Protein AF-A0A7J2HTQ5-F1 (afdb_monomer)

Nearest PDB structures (foldseek):
  3hzl-assembly1_A  TM=6.999E-01  e=2.777E-12  Streptomyces tendae
  1zov-assembly2_B  TM=6.797E-01  e=1.253E-12  Bacillus sp. NS-129
  2olo-assembly1_A  TM=6.763E-01  e=4.263E-12  Streptomyces tendae
  3if9-assembly2_C-3  TM=7.109E-01  e=3.721E-10  Bacillus subtilis
  3if9-assembly1_B-2  TM=6.735E-01  e=1.785E-10  Bacillus subtilis

Radius of gyration: 21.92 Å; Cα contacts (8 Å, |Δi|>4): 498; chains: 1; bounding box: 63×35×67 Å

Foldseek 3Di:
DDPDDPDAPPFEWAEEEEALAPVRLLVLLVCLVVVTRYEYEHQAQASADPDDDPQWDAPVVCVVSVHDDDPQFFLAWAWEWEAEPVRDIDTHPGITGRGRRGVVSVRSNVSSVVSPYHYHHNKHWDAWDDDPQWIWTQIPVGIYIYNYYHQPHDDVTPHCVNVVNDDDDFDWDKDKDKDFQDQDPDQHYKYWYDDCVVANVWIWIWHHSDRGIIMTMYTHGPDPHDPDPPDPDDDPPDDDPPDD

Sequence (244 aa):
MSLGDLRMPSNRYDVIVVGGGPAGVSAAKSSALTGAKTLLIERNQLIAALKPCGQAISKKTLETAGVKPVQGLVINEVSARVYAPNGRSVKIGETGYMINKTILLQEIAAQAAEHGAEIHVGEAFIDLKRRNGEVLVKTSRGEYSASIVIGADGYNSRVARSLGVQEKSEPIPTLQYLIAGCRPETVDEIRIYLGNGLAPKGYAWMFPVSERIVEVGIGVRGAPRLSIIWPSSPPPNFRMNLSM

Solvent-accessible surface area (backbone atoms only — not comparable to full-atom values): 13743 Å² total; per-residue (Å²): 134,83,88,72,88,77,75,72,62,92,53,67,35,45,33,38,26,36,20,51,44,71,67,14,25,47,50,35,23,59,41,6,71,74,67,42,48,23,37,35,32,15,56,47,81,59,63,50,63,81,65,91,73,88,44,68,43,52,55,64,54,36,60,75,68,72,49,77,88,50,93,68,25,60,66,33,65,23,30,39,33,43,31,44,75,85,70,51,70,49,77,46,87,65,63,22,30,31,41,34,55,32,52,50,41,39,53,40,37,49,57,7,39,77,44,60,25,45,77,40,55,57,29,35,82,72,49,58,48,81,54,95,83,31,34,39,39,37,40,74,84,49,65,34,37,19,66,39,75,46,75,32,56,56,95,79,30,60,59,42,52,59,69,66,56,83,77,95,74,84,79,62,48,69,52,74,46,81,43,74,83,42,74,61,97,54,54,48,47,32,40,36,41,40,34,62,92,81,16,40,81,41,30,31,38,42,36,43,70,41,77,35,30,32,37,37,35,41,28,27,49,84,54,76,79,82,81,75,74,77,63,100,58,82,67,98,78,81,76,84,85,75,85,127

Structure (mmCIF, N/CA/C/O backbone):
data_AF-A0A7J2HTQ5-F1
#
_entry.id   AF-A0A7J2HTQ5-F1
#
loop_
_atom_site.group_PDB
_atom_site.id
_atom_site.type_symbol
_atom_site.label_atom_id
_atom_site.label_alt_id
_atom_site.label_comp_id
_atom_site.label_asym_id
_atom_site.label_entity_id
_atom_site.label_seq_id
_atom_site.pdbx_PDB_ins_code
_atom_site.Cartn_x
_atom_site.Cartn_y
_atom_site.Cartn_z
_atom_site.occupancy
_atom_site.B_iso_or_equiv
_atom_site.auth_seq_id
_atom_site.auth_comp_id
_atom_site.auth_asym_id
_atom_site.auth_atom_id
_atom_site.pdbx_PDB_model_num
ATOM 1 N N . MET A 1 1 ? -41.521 11.273 31.946 1.00 35.72 1 MET A N 1
ATOM 2 C CA . MET A 1 1 ? -40.974 10.101 31.227 1.00 35.72 1 MET A CA 1
ATOM 3 C C . MET A 1 1 ? -39.510 10.385 30.949 1.00 35.72 1 MET A C 1
ATOM 5 O O . MET A 1 1 ? -39.222 11.356 30.264 1.00 35.72 1 MET A O 1
ATOM 9 N N . SER A 1 2 ? -38.612 9.637 31.589 1.00 37.88 2 SER A N 1
ATOM 10 C CA . SER A 1 2 ? -37.161 9.801 31.447 1.00 37.88 2 SER A CA 1
ATOM 11 C C . SER A 1 2 ? -36.726 9.368 30.044 1.00 37.88 2 SER A C 1
ATOM 13 O O . SER A 1 2 ? -37.153 8.312 29.576 1.00 37.88 2 SER A O 1
ATOM 15 N N . LEU A 1 3 ? -35.922 10.196 29.373 1.00 39.00 3 LEU A N 1
ATOM 16 C CA . LEU A 1 3 ? -35.271 9.864 28.107 1.00 39.00 3 LEU A CA 1
ATOM 17 C C . LEU A 1 3 ? -34.307 8.702 28.354 1.00 39.00 3 LEU A C 1
ATOM 19 O O . LEU A 1 3 ? -33.270 8.872 28.988 1.00 39.00 3 LEU A O 1
ATOM 23 N N . GLY A 1 4 ? -34.714 7.522 27.892 1.00 39.97 4 GLY A N 1
ATOM 24 C CA . GLY A 1 4 ? -34.040 6.260 28.143 1.00 39.97 4 GLY A CA 1
ATOM 25 C C . GLY A 1 4 ? -32.591 6.226 27.669 1.00 39.97 4 GLY A C 1
ATOM 26 O O . GLY A 1 4 ? -32.254 6.683 26.573 1.00 39.97 4 GLY A O 1
ATOM 27 N N . ASP A 1 5 ? -31.773 5.605 28.514 1.00 48.38 5 ASP A N 1
ATOM 28 C CA . ASP A 1 5 ? -30.452 5.069 28.226 1.00 48.38 5 ASP A CA 1
ATOM 29 C C . ASP A 1 5 ? -30.460 4.243 26.932 1.00 48.38 5 ASP A C 1
ATOM 31 O O . ASP A 1 5 ? -30.791 3.054 26.907 1.00 48.38 5 ASP A O 1
ATOM 35 N N . LEU A 1 6 ? -30.066 4.868 25.827 1.00 48.56 6 LEU A N 1
ATOM 36 C CA . LEU A 1 6 ? -29.671 4.148 24.624 1.00 48.56 6 LEU A CA 1
ATOM 37 C C . LEU A 1 6 ? -28.290 3.545 24.886 1.00 48.56 6 LEU A C 1
ATOM 39 O O . LEU A 1 6 ? -27.275 4.237 24.798 1.00 48.56 6 LEU A O 1
ATOM 43 N N . ARG A 1 7 ? -28.276 2.254 25.242 1.00 51.03 7 ARG A N 1
ATOM 44 C CA . ARG A 1 7 ? -27.065 1.435 25.379 1.00 51.03 7 ARG A CA 1
ATOM 45 C C . ARG A 1 7 ? -26.150 1.647 24.175 1.00 51.03 7 ARG A C 1
ATOM 47 O O . ARG A 1 7 ? -26.555 1.431 23.034 1.00 51.03 7 ARG A O 1
ATOM 54 N N . MET A 1 8 ? -24.909 2.033 24.454 1.00 52.47 8 MET A N 1
ATOM 55 C CA . MET A 1 8 ? -23.829 2.000 23.473 1.00 52.47 8 MET A CA 1
ATOM 56 C C . MET A 1 8 ? -23.688 0.568 22.930 1.00 52.47 8 MET A C 1
ATOM 58 O O . MET A 1 8 ? -23.851 -0.381 23.708 1.00 52.47 8 MET A O 1
ATOM 62 N N . PRO A 1 9 ? -23.416 0.380 21.626 1.00 55.03 9 PRO A N 1
ATOM 63 C CA . PRO A 1 9 ? -23.197 -0.952 21.077 1.00 55.03 9 PRO A CA 1
ATOM 64 C C . PRO A 1 9 ? -22.078 -1.657 21.856 1.00 55.03 9 PRO A C 1
ATOM 66 O O . PRO A 1 9 ? -21.055 -1.054 22.170 1.00 55.03 9 PRO A O 1
ATOM 69 N N . SER A 1 10 ? -22.260 -2.943 22.170 1.00 60.88 10 SER A N 1
ATOM 70 C CA . SER A 1 10 ? -21.298 -3.747 22.946 1.00 60.88 10 SER A CA 1
ATOM 71 C C . SER A 1 10 ? -19.927 -3.899 22.269 1.00 60.88 10 SER A C 1
ATOM 73 O O . SER A 1 10 ? -18.969 -4.328 22.909 1.00 60.88 10 SER A O 1
ATOM 75 N N . ASN A 1 11 ? -19.813 -3.520 20.992 1.00 83.00 11 ASN A N 1
ATOM 76 C CA . ASN A 1 11 ? -18.604 -3.634 20.180 1.00 83.00 11 ASN A CA 1
ATOM 77 C C . ASN A 1 11 ? -17.877 -2.284 20.061 1.00 83.00 11 ASN A C 1
ATOM 79 O O . ASN A 1 11 ? -17.855 -1.653 19.001 1.00 83.00 11 ASN A O 1
ATOM 83 N N . ARG A 1 12 ? -17.289 -1.845 21.178 1.00 93.94 12 ARG A N 1
ATOM 84 C CA . ARG A 1 12 ? -16.431 -0.654 21.265 1.00 93.94 12 ARG A CA 1
ATOM 85 C C . ARG A 1 12 ? -14.970 -0.999 20.961 1.00 93.94 12 ARG A C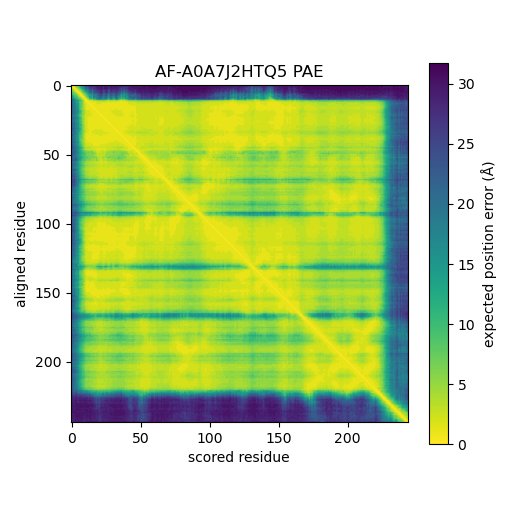 1
ATOM 87 O O . ARG A 1 12 ? -14.469 -2.008 21.469 1.00 93.94 12 ARG A O 1
ATOM 94 N N . TYR A 1 13 ? -14.302 -0.138 20.197 1.00 97.56 13 TYR A N 1
ATOM 95 C CA . TYR A 1 13 ? -12.869 -0.177 19.880 1.00 97.56 13 TYR A CA 1
ATOM 96 C C . TYR A 1 13 ? -12.204 1.152 20.255 1.00 97.56 13 TYR A C 1
ATOM 98 O O . TYR A 1 13 ? -12.870 2.173 20.401 1.00 97.56 13 TYR A O 1
ATOM 106 N N . ASP A 1 14 ? -10.885 1.168 20.398 1.00 97.81 14 ASP A N 1
ATOM 107 C CA . ASP A 1 14 ? -10.144 2.424 20.534 1.00 97.81 14 ASP A CA 1
ATOM 108 C C . ASP A 1 14 ? -9.929 3.053 19.156 1.00 97.81 14 ASP A C 1
ATOM 110 O O . ASP A 1 14 ? -10.147 4.254 18.967 1.00 97.8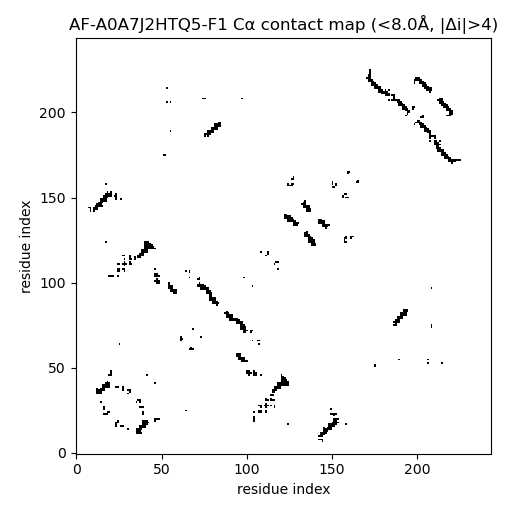1 14 ASP A O 1
ATOM 114 N N . VAL A 1 15 ? -9.575 2.216 18.174 1.00 98.62 15 VAL A N 1
ATOM 115 C CA . VAL A 1 15 ? -9.287 2.624 16.798 1.00 98.62 15 VAL A CA 1
ATOM 116 C C . VAL A 1 15 ? -10.017 1.718 15.814 1.00 98.62 15 VAL A C 1
ATOM 118 O O . VAL A 1 15 ? -9.865 0.498 15.846 1.00 98.62 15 VAL A O 1
ATOM 121 N N . ILE A 1 16 ? -10.769 2.322 14.892 1.00 98.75 16 ILE A N 1
ATOM 122 C CA . ILE A 1 16 ? -11.278 1.635 13.699 1.00 98.75 16 ILE A CA 1
ATOM 123 C C . ILE A 1 16 ? -10.523 2.140 12.471 1.00 98.75 16 ILE A C 1
ATOM 125 O O . ILE A 1 16 ? -10.525 3.332 12.164 1.00 98.75 16 ILE A O 1
ATOM 129 N N . VAL A 1 17 ? -9.903 1.225 11.736 1.00 98.88 17 VAL A N 1
ATOM 130 C CA . VAL A 1 17 ? -9.228 1.485 10.465 1.00 98.88 17 VAL A CA 1
ATOM 131 C C . VAL A 1 17 ? -10.124 1.023 9.323 1.00 98.88 17 VAL A C 1
ATOM 133 O O . VAL A 1 17 ? -10.530 -0.136 9.262 1.00 98.88 17 VAL A O 1
ATOM 136 N N . VAL A 1 18 ? -10.432 1.924 8.394 1.00 98.69 18 VAL A N 1
ATOM 137 C CA . VAL A 1 18 ? -11.298 1.631 7.248 1.00 98.69 18 VAL A CA 1
ATOM 138 C C . VAL A 1 18 ? -10.455 1.460 5.990 1.00 98.69 18 VAL A C 1
ATOM 140 O O . VAL A 1 18 ? -9.927 2.438 5.468 1.00 98.69 18 VAL A O 1
ATOM 143 N N . GLY A 1 19 ? -10.378 0.234 5.477 1.00 98.50 19 GLY A N 1
ATOM 144 C CA . GLY A 1 19 ? -9.616 -0.158 4.290 1.00 98.50 19 GLY A CA 1
ATOM 145 C C . GLY A 1 19 ? -8.406 -1.032 4.630 1.00 98.50 19 GLY A C 1
ATOM 146 O O . GLY A 1 19 ? -7.615 -0.702 5.501 1.00 98.50 19 GLY A O 1
ATOM 147 N N . GLY A 1 20 ? -8.232 -2.128 3.896 1.00 98.00 20 GLY A N 1
ATOM 148 C CA . GLY A 1 20 ? -7.156 -3.121 4.004 1.00 98.00 20 GLY A CA 1
ATOM 149 C C . GLY A 1 20 ? -6.069 -2.978 2.933 1.00 98.00 20 GLY A C 1
ATOM 150 O O . GLY A 1 20 ? -5.400 -3.945 2.575 1.00 98.00 20 GLY A O 1
ATOM 151 N N . GLY A 1 21 ? -5.902 -1.773 2.378 1.00 97.75 21 GLY A N 1
ATOM 152 C CA . GLY A 1 21 ? -4.752 -1.429 1.536 1.00 97.75 21 GLY A CA 1
ATOM 153 C C . GLY A 1 21 ? -3.471 -1.205 2.359 1.00 97.75 21 GLY A C 1
ATOM 154 O O . GLY A 1 21 ? -3.519 -1.274 3.584 1.00 97.75 21 GLY A O 1
ATOM 155 N N . PRO A 1 22 ? -2.331 -0.857 1.726 1.00 97.06 22 PRO A N 1
ATOM 156 C CA . PRO A 1 22 ? -1.037 -0.731 2.415 1.00 97.06 22 PRO A CA 1
ATOM 157 C C . PRO A 1 22 ? -1.060 0.275 3.569 1.00 97.06 22 PRO A C 1
ATOM 159 O O . PRO A 1 22 ? -0.522 -0.006 4.635 1.00 97.06 22 PRO A O 1
ATOM 162 N N . ALA A 1 23 ? -1.731 1.416 3.383 1.00 97.56 23 ALA A N 1
ATOM 163 C CA . ALA A 1 23 ? -1.917 2.404 4.442 1.00 97.56 23 ALA A CA 1
ATOM 164 C C . ALA A 1 23 ? -2.743 1.851 5.615 1.00 97.56 23 ALA A C 1
ATOM 166 O O . ALA A 1 23 ? -2.400 2.084 6.767 1.00 97.56 23 ALA A O 1
ATOM 167 N N . GLY A 1 24 ? -3.802 1.094 5.324 1.00 98.50 24 GLY A N 1
ATOM 168 C CA . GLY A 1 24 ? -4.711 0.577 6.337 1.00 98.50 24 GLY A CA 1
ATOM 169 C C . GLY A 1 24 ? -4.108 -0.544 7.171 1.00 98.50 24 GLY A C 1
ATOM 170 O O . GLY A 1 24 ? -4.111 -0.452 8.394 1.00 98.50 24 GLY A O 1
ATOM 171 N N . VAL A 1 25 ? -3.498 -1.554 6.539 1.00 98.56 25 VAL A N 1
ATOM 172 C CA . VAL A 1 25 ? -2.812 -2.624 7.290 1.00 98.56 25 VAL A CA 1
ATOM 173 C C . VAL A 1 25 ? -1.652 -2.068 8.119 1.00 98.56 25 VAL A C 1
ATOM 175 O O . VAL A 1 25 ? -1.465 -2.483 9.258 1.00 98.56 25 VAL A O 1
ATOM 178 N N . SER A 1 26 ? -0.936 -1.057 7.608 1.00 98.44 26 SER A N 1
ATOM 179 C CA . SER A 1 26 ? 0.122 -0.382 8.371 1.00 98.44 26 SER A CA 1
ATOM 180 C C . SER A 1 26 ? -0.442 0.402 9.556 1.00 98.44 26 SER A C 1
ATOM 182 O O . SER A 1 26 ? 0.087 0.296 10.656 1.00 98.44 26 SER A O 1
ATOM 184 N N . ALA A 1 27 ? -1.538 1.146 9.368 1.00 98.62 27 ALA A N 1
ATOM 185 C CA . ALA A 1 27 ? -2.194 1.878 10.450 1.00 98.62 27 ALA A CA 1
ATOM 186 C C . ALA A 1 27 ? -2.739 0.937 11.534 1.00 98.62 27 ALA A C 1
ATOM 188 O O . ALA A 1 27 ? -2.581 1.220 12.720 1.00 98.62 27 ALA A O 1
ATOM 189 N N . ALA A 1 28 ? -3.328 -0.196 11.144 1.00 98.81 28 ALA A N 1
ATOM 190 C CA . ALA A 1 28 ? -3.797 -1.207 12.085 1.00 98.81 28 ALA A CA 1
ATOM 191 C C . ALA A 1 28 ? -2.639 -1.831 12.869 1.00 98.81 28 ALA A C 1
ATOM 193 O O . ALA A 1 28 ? -2.723 -1.906 14.091 1.00 98.81 28 ALA A O 1
ATOM 194 N N . LYS A 1 29 ? -1.533 -2.186 12.198 1.00 98.62 29 LYS A N 1
ATOM 195 C CA . LYS A 1 29 ? -0.306 -2.661 12.856 1.00 98.62 29 LYS A CA 1
ATOM 196 C C . LYS A 1 29 ? 0.215 -1.637 13.862 1.00 98.62 29 LYS A C 1
ATOM 198 O O . LYS A 1 29 ? 0.435 -1.974 15.020 1.00 98.62 29 LYS A O 1
ATOM 203 N N . SER A 1 30 ? 0.399 -0.386 13.440 1.00 98.25 30 SER A N 1
ATOM 204 C CA . SER A 1 30 ? 0.906 0.679 14.311 1.00 98.25 30 SER A CA 1
ATOM 205 C C . SER A 1 30 ? -0.014 0.955 15.497 1.00 98.25 30 SER A C 1
ATOM 207 O O . SER A 1 30 ? 0.484 1.192 16.589 1.00 98.25 30 SER A O 1
ATOM 209 N N . SER A 1 31 ? -1.333 0.905 15.302 1.00 98.50 31 SER A N 1
ATOM 210 C CA . SER A 1 31 ? -2.318 1.068 16.375 1.00 98.50 31 SER A CA 1
ATOM 211 C C . SER A 1 31 ? -2.275 -0.098 17.364 1.00 98.50 31 SER A C 1
ATOM 213 O O . SER A 1 31 ? -2.187 0.118 18.566 1.00 98.50 31 SER A O 1
ATOM 215 N N . ALA A 1 32 ? -2.259 -1.336 16.875 1.00 98.31 32 ALA A N 1
ATOM 216 C CA . ALA A 1 32 ? -2.204 -2.524 17.723 1.00 98.31 32 ALA A CA 1
ATOM 217 C C . ALA A 1 32 ? -0.908 -2.597 18.548 1.00 98.31 32 ALA A C 1
ATOM 219 O O . ALA A 1 32 ? -0.941 -2.955 19.722 1.00 98.31 32 ALA A O 1
ATOM 220 N N . LEU A 1 33 ? 0.223 -2.159 17.983 1.00 97.81 33 LEU A N 1
ATOM 221 C CA . LEU A 1 33 ? 1.510 -2.078 18.687 1.00 97.81 33 LEU A CA 1
ATOM 222 C C . LEU A 1 33 ? 1.490 -1.169 19.927 1.00 97.81 33 LEU A C 1
ATOM 224 O O . LEU A 1 33 ? 2.333 -1.337 20.805 1.00 97.81 33 LEU A O 1
ATOM 228 N N . THR A 1 34 ? 0.557 -0.217 20.027 1.00 98.00 34 THR A N 1
ATOM 229 C CA . THR A 1 34 ? 0.404 0.617 21.234 1.00 98.00 34 THR A CA 1
ATOM 230 C C . THR A 1 34 ? -0.459 -0.040 22.313 1.00 98.00 34 THR A C 1
ATOM 232 O O . THR A 1 34 ? -0.595 0.515 23.401 1.00 98.00 34 THR A O 1
ATOM 235 N N . GLY A 1 35 ? -1.044 -1.209 22.027 1.00 97.56 35 GLY A N 1
ATOM 236 C CA . GLY A 1 35 ? -2.020 -1.888 22.880 1.00 97.56 35 GLY A CA 1
ATOM 237 C C . GLY A 1 35 ? -3.463 -1.413 22.684 1.00 97.56 35 GLY A C 1
ATOM 238 O O . GLY A 1 35 ? -4.341 -1.831 23.436 1.00 97.56 35 GLY A O 1
ATOM 239 N N . ALA A 1 36 ? -3.733 -0.550 21.697 1.00 98.19 36 ALA A N 1
ATOM 240 C CA . ALA A 1 36 ? -5.086 -0.086 21.404 1.00 98.19 36 ALA A CA 1
ATOM 241 C C . ALA A 1 36 ? -5.962 -1.224 20.861 1.00 98.19 36 ALA A C 1
ATOM 243 O O . ALA A 1 36 ? -5.565 -1.937 19.930 1.00 98.19 36 ALA A O 1
ATOM 244 N N . LYS A 1 37 ? -7.200 -1.343 21.360 1.00 98.25 37 LYS A N 1
ATOM 245 C CA . LYS A 1 37 ? -8.188 -2.283 20.820 1.00 98.25 37 LYS A CA 1
ATOM 246 C C . LYS A 1 37 ? -8.564 -1.844 19.406 1.00 98.25 37 LYS A C 1
ATOM 248 O O . LYS A 1 37 ? -9.337 -0.902 19.219 1.00 98.25 37 LYS A O 1
ATOM 253 N N . THR A 1 38 ? -7.986 -2.511 18.414 1.00 98.81 38 THR A N 1
ATOM 254 C CA . THR A 1 38 ? -7.983 -2.064 17.018 1.00 98.81 38 THR A CA 1
ATOM 255 C C . THR A 1 38 ? -8.834 -2.984 16.152 1.00 98.81 38 THR A C 1
ATOM 257 O O . THR A 1 38 ? -8.655 -4.198 16.188 1.00 98.81 38 THR A O 1
ATOM 260 N N . LEU A 1 39 ? -9.714 -2.405 15.335 1.00 98.69 39 LEU A N 1
ATOM 261 C CA . LEU A 1 39 ? -10.460 -3.115 14.293 1.00 98.69 39 LEU A CA 1
ATOM 262 C C . LEU A 1 39 ? -10.091 -2.557 12.920 1.00 98.69 39 LEU A C 1
ATOM 264 O O . LEU A 1 39 ? -10.248 -1.363 12.675 1.00 98.69 39 LEU A O 1
ATOM 268 N N . LEU A 1 40 ? -9.662 -3.416 12.000 1.00 98.88 40 LEU A N 1
ATOM 269 C CA . LEU A 1 40 ? -9.557 -3.103 10.578 1.00 98.88 40 LEU A CA 1
ATOM 270 C C . LEU A 1 40 ? -10.751 -3.702 9.834 1.00 98.88 40 LEU A C 1
ATOM 272 O O . LEU A 1 40 ? -10.983 -4.907 9.904 1.00 98.88 40 LEU A O 1
ATOM 276 N N . ILE A 1 41 ? -11.466 -2.880 9.063 1.00 98.6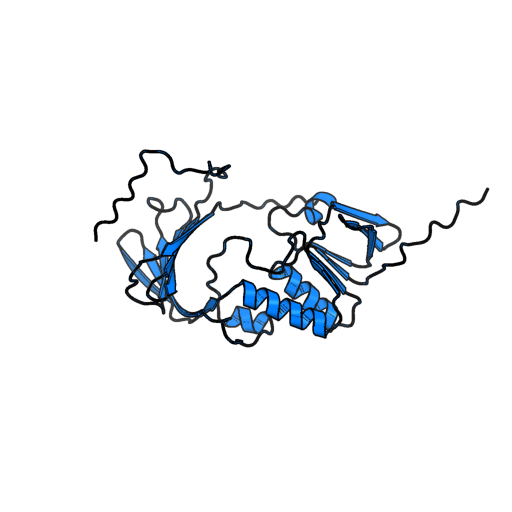9 41 ILE A N 1
ATOM 277 C CA . ILE A 1 41 ? -12.533 -3.338 8.163 1.00 98.69 41 ILE A CA 1
ATOM 278 C C . ILE A 1 41 ? -12.114 -3.179 6.698 1.00 98.69 41 ILE A C 1
ATOM 280 O O . ILE A 1 41 ? -11.652 -2.119 6.274 1.00 98.69 41 ILE A O 1
ATOM 284 N N . GLU A 1 42 ? -12.291 -4.225 5.898 1.00 98.44 42 GLU A N 1
ATOM 285 C CA . GLU A 1 42 ? -12.019 -4.248 4.460 1.00 98.44 42 GLU A CA 1
ATOM 286 C C . GLU A 1 42 ? -13.241 -4.773 3.703 1.00 98.44 42 GLU A C 1
ATOM 288 O O . GLU A 1 42 ? -13.779 -5.841 3.992 1.00 98.44 42 GLU A O 1
ATOM 293 N N . ARG A 1 43 ? -13.662 -4.029 2.676 1.00 97.81 43 ARG A N 1
ATOM 294 C CA . ARG A 1 43 ? -14.848 -4.357 1.871 1.00 97.81 43 ARG A CA 1
ATOM 295 C C . ARG A 1 43 ? -14.677 -5.619 1.023 1.00 97.81 43 ARG A C 1
ATOM 297 O O . ARG A 1 43 ? -15.662 -6.283 0.714 1.00 97.81 43 ARG A O 1
ATOM 304 N N . ASN A 1 44 ? -13.458 -5.917 0.588 1.00 97.56 44 ASN A N 1
ATOM 305 C CA . ASN A 1 44 ? -13.141 -7.092 -0.209 1.00 97.56 44 ASN A CA 1
ATOM 306 C C . ASN A 1 44 ? -13.022 -8.329 0.681 1.00 97.56 44 ASN A C 1
ATOM 308 O O . ASN A 1 44 ? -12.703 -8.227 1.858 1.00 97.56 44 ASN A O 1
ATOM 312 N N . GLN A 1 45 ? -13.219 -9.510 0.097 1.00 96.94 45 GLN A N 1
ATOM 313 C CA . GLN A 1 45 ? -13.171 -10.785 0.824 1.00 96.94 45 GLN A CA 1
ATOM 314 C C . GLN A 1 45 ? -11.766 -11.174 1.309 1.00 96.94 45 GLN A C 1
ATOM 316 O O . GLN A 1 45 ? -11.631 -12.108 2.089 1.00 96.94 45 GLN A O 1
ATOM 321 N N . LEU A 1 46 ? -10.719 -10.489 0.839 1.00 96.25 46 LEU A N 1
ATOM 322 C CA . LEU A 1 46 ? -9.324 -10.810 1.125 1.00 96.25 46 LEU A CA 1
ATOM 323 C C . LEU A 1 46 ? -8.503 -9.528 1.285 1.00 96.25 46 LEU A C 1
ATOM 325 O O . LEU A 1 46 ? -8.719 -8.551 0.562 1.00 96.25 46 LEU A O 1
ATOM 329 N N . ILE A 1 47 ? -7.490 -9.583 2.152 1.00 97.50 47 ILE A N 1
ATOM 330 C CA . ILE A 1 47 ? -6.369 -8.639 2.133 1.00 97.50 47 ILE A CA 1
ATOM 331 C C . ILE A 1 47 ? -5.451 -9.045 0.976 1.00 97.50 47 ILE A C 1
ATOM 333 O O . ILE A 1 47 ? -4.704 -10.020 1.069 1.00 97.50 47 ILE A O 1
ATOM 337 N N . ALA A 1 48 ? -5.571 -8.347 -0.155 1.00 94.88 48 ALA A N 1
ATOM 338 C CA . ALA A 1 48 ? -4.849 -8.679 -1.379 1.00 94.88 48 ALA A CA 1
ATOM 339 C C . ALA A 1 48 ? -4.650 -7.467 -2.298 1.00 94.88 48 ALA A C 1
ATOM 341 O O . ALA A 1 48 ? -5.319 -6.434 -2.187 1.00 94.88 48 ALA A O 1
ATOM 342 N N . ALA A 1 49 ? -3.741 -7.607 -3.262 1.00 90.38 49 ALA A N 1
ATOM 343 C CA . ALA A 1 49 ? -3.431 -6.599 -4.269 1.00 90.38 49 ALA A CA 1
ATOM 344 C C . ALA A 1 49 ? -4.507 -6.490 -5.372 1.00 90.38 49 ALA A C 1
ATOM 346 O O . ALA A 1 49 ? -4.216 -6.626 -6.554 1.00 90.38 49 ALA A O 1
ATOM 347 N N . LEU A 1 50 ? -5.757 -6.201 -5.003 1.00 86.69 50 LEU A N 1
ATOM 348 C CA . LEU A 1 50 ? -6.877 -6.101 -5.955 1.00 86.69 50 LEU A CA 1
ATOM 349 C C . LEU A 1 50 ? -6.849 -4.817 -6.799 1.00 86.69 50 LEU A C 1
ATOM 351 O O . LEU A 1 50 ? -7.447 -4.750 -7.869 1.00 86.69 50 LEU A O 1
ATOM 355 N N . LYS A 1 51 ? -6.164 -3.773 -6.314 1.00 87.38 51 LYS A N 1
ATOM 356 C CA . LYS A 1 51 ? -5.958 -2.528 -7.062 1.00 87.38 51 LYS A CA 1
ATOM 357 C C . LYS A 1 51 ? -4.681 -2.633 -7.916 1.00 87.38 51 LYS A C 1
ATOM 359 O O . LYS A 1 51 ? -3.621 -2.840 -7.308 1.00 87.38 51 LYS A O 1
ATOM 364 N N . PRO A 1 52 ? -4.758 -2.355 -9.240 1.00 87.69 52 PRO A N 1
ATOM 365 C CA . PRO A 1 52 ? -3.596 -2.278 -10.125 1.00 87.69 52 PRO A CA 1
ATOM 366 C C . PRO A 1 52 ? -2.477 -1.403 -9.554 1.00 87.69 52 PRO A C 1
ATOM 368 O O . PRO A 1 52 ? -2.728 -0.351 -8.952 1.00 87.69 52 PRO A O 1
ATOM 371 N N . CYS A 1 53 ? -1.247 -1.879 -9.682 1.00 91.25 53 CYS A N 1
ATOM 372 C CA . CYS A 1 53 ? -0.057 -1.271 -9.111 1.00 91.25 53 CYS A CA 1
ATOM 373 C C . CYS A 1 53 ? 1.183 -1.762 -9.856 1.00 91.25 53 CYS A C 1
ATOM 375 O O . CYS A 1 53 ? 1.253 -2.949 -10.141 1.00 91.25 53 CYS A O 1
ATOM 377 N N . GLY A 1 54 ? 2.158 -0.867 -10.039 1.00 89.44 54 GLY A N 1
ATOM 378 C CA . GLY A 1 54 ? 3.483 -1.167 -10.588 1.00 89.44 54 GLY A CA 1
ATOM 379 C C . GLY A 1 54 ? 4.317 -2.164 -9.783 1.00 89.44 54 GLY A C 1
ATOM 380 O O . GLY A 1 54 ? 5.262 -2.742 -10.294 1.00 89.44 54 GLY A O 1
ATOM 381 N N . GLN A 1 55 ? 4.020 -2.325 -8.491 1.00 93.06 55 GLN A N 1
ATOM 382 C CA . GLN A 1 55 ? 4.736 -3.214 -7.562 1.00 93.06 55 GLN A CA 1
ATOM 383 C C . GLN A 1 55 ? 6.256 -2.981 -7.420 1.00 93.06 55 GLN A C 1
ATOM 385 O O . GLN A 1 55 ? 6.904 -3.710 -6.674 1.00 93.06 55 GLN A O 1
ATOM 390 N N . ALA A 1 56 ? 6.815 -1.947 -8.047 1.00 95.19 56 ALA A N 1
ATOM 391 C CA . ALA A 1 56 ? 8.162 -1.464 -7.784 1.00 95.19 56 ALA A CA 1
ATOM 392 C C . ALA A 1 56 ? 8.166 -0.554 -6.545 1.00 95.19 56 ALA A C 1
ATOM 394 O O . ALA A 1 56 ? 7.432 0.438 -6.492 1.00 95.19 56 ALA A O 1
ATOM 395 N N . ILE A 1 57 ? 8.994 -0.880 -5.555 1.00 95.50 57 ILE A N 1
ATOM 396 C CA . ILE A 1 57 ? 9.184 -0.101 -4.324 1.00 95.50 57 ILE A CA 1
ATOM 397 C C . ILE A 1 57 ? 10.674 0.094 -4.031 1.00 95.50 57 ILE A C 1
ATOM 399 O O . ILE A 1 57 ? 11.514 -0.676 -4.493 1.00 95.50 57 ILE A O 1
ATOM 403 N N . SER A 1 58 ? 11.025 1.099 -3.229 1.00 94.50 58 SER A N 1
ATOM 404 C CA . SER A 1 58 ? 12.394 1.220 -2.715 1.00 94.50 58 SER A CA 1
ATOM 405 C C . SER A 1 58 ? 12.636 0.222 -1.578 1.00 94.50 58 SER A C 1
ATOM 407 O O . SER A 1 58 ? 11.694 -0.199 -0.900 1.00 94.50 58 SER A O 1
ATOM 409 N N . LYS A 1 59 ? 13.903 -0.125 -1.305 1.00 92.00 59 LYS A N 1
ATOM 410 C CA . LYS A 1 59 ? 14.262 -0.967 -0.143 1.00 92.00 59 LYS A CA 1
ATOM 411 C C . LYS A 1 59 ? 1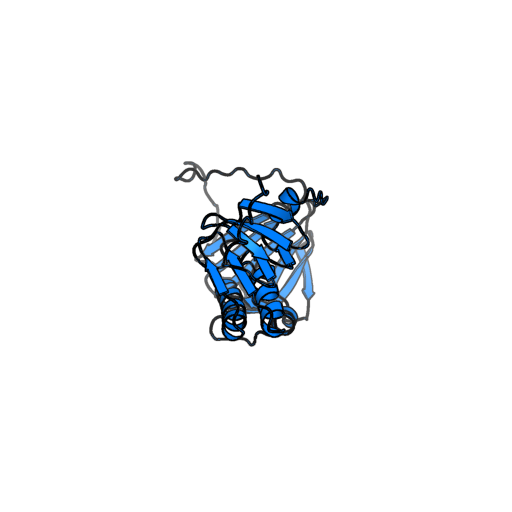3.733 -0.375 1.171 1.00 92.00 59 LYS A C 1
ATOM 413 O O . LYS A 1 59 ? 13.132 -1.084 1.979 1.00 92.00 59 LYS A O 1
ATOM 418 N N . LYS A 1 60 ? 13.820 0.953 1.299 1.00 93.19 60 LYS A N 1
ATOM 419 C CA . LYS A 1 60 ? 13.326 1.730 2.444 1.00 93.19 60 LYS A CA 1
ATOM 420 C C . LYS A 1 60 ? 11.830 1.555 2.718 1.00 93.19 60 LYS A C 1
ATOM 422 O O . LYS A 1 60 ? 11.389 1.741 3.851 1.00 93.19 60 LYS A O 1
ATOM 427 N N . THR A 1 61 ? 11.025 1.192 1.717 1.00 94.62 61 THR A N 1
ATOM 428 C CA . THR A 1 61 ? 9.597 0.917 1.922 1.00 94.62 61 THR A CA 1
ATOM 429 C C . THR A 1 61 ? 9.378 -0.284 2.845 1.00 94.62 61 THR A C 1
ATOM 431 O O . THR A 1 61 ? 8.532 -0.195 3.731 1.00 94.62 61 THR A O 1
ATOM 434 N N . LEU A 1 62 ? 10.148 -1.371 2.701 1.00 94.94 62 LEU A N 1
ATOM 435 C CA . LEU A 1 62 ? 10.033 -2.533 3.595 1.00 94.94 62 LEU A CA 1
ATOM 436 C C . LEU A 1 62 ? 10.552 -2.221 5.001 1.00 94.94 62 LEU A C 1
ATOM 438 O O . LEU A 1 62 ? 9.913 -2.591 5.985 1.00 94.94 62 LEU A O 1
ATOM 442 N N . GLU A 1 63 ? 11.649 -1.466 5.093 1.00 93.69 63 GLU A N 1
ATOM 443 C CA . GLU A 1 63 ? 12.198 -0.985 6.368 1.00 93.69 63 GLU A CA 1
ATOM 444 C C . GLU A 1 63 ? 11.169 -0.143 7.130 1.00 93.69 63 GLU A C 1
ATOM 446 O O . GLU A 1 63 ? 10.892 -0.401 8.298 1.00 93.69 63 GLU A O 1
ATOM 451 N N . THR A 1 64 ? 10.540 0.818 6.445 1.00 93.38 64 THR A N 1
ATOM 452 C CA . THR A 1 64 ? 9.522 1.704 7.033 1.00 93.38 64 THR A CA 1
ATOM 453 C C . THR A 1 64 ? 8.265 0.931 7.427 1.00 93.38 64 THR A C 1
ATOM 455 O O . THR A 1 64 ? 7.660 1.219 8.456 1.00 93.38 64 THR A O 1
ATOM 458 N N . ALA A 1 65 ? 7.876 -0.078 6.643 1.00 94.31 65 ALA A N 1
ATOM 459 C CA . ALA A 1 65 ? 6.771 -0.967 6.992 1.00 94.31 65 ALA A CA 1
ATOM 460 C C . ALA A 1 65 ? 7.112 -1.908 8.164 1.00 94.31 65 ALA A C 1
ATOM 462 O O . ALA A 1 65 ? 6.216 -2.542 8.726 1.00 94.31 65 ALA A O 1
ATOM 463 N N . GLY A 1 66 ? 8.389 -2.016 8.548 1.00 95.00 66 GLY A N 1
ATOM 464 C CA . GLY A 1 66 ? 8.871 -2.971 9.541 1.00 95.00 66 GLY A CA 1
ATOM 465 C C . GLY A 1 66 ? 8.648 -4.416 9.098 1.00 95.00 66 GLY A C 1
ATOM 466 O O . GLY A 1 66 ? 8.248 -5.242 9.914 1.00 95.00 66 GLY A O 1
ATOM 467 N N . VAL A 1 67 ? 8.834 -4.695 7.805 1.00 94.75 67 VAL A N 1
ATOM 468 C CA . VAL A 1 67 ? 8.654 -6.016 7.195 1.00 94.75 67 VAL A CA 1
ATOM 469 C C . VAL A 1 67 ? 10.002 -6.521 6.705 1.00 94.75 67 VAL A C 1
ATOM 471 O O . VAL A 1 67 ? 10.689 -5.849 5.937 1.00 94.75 67 VAL A O 1
ATOM 474 N N . LYS A 1 68 ? 10.377 -7.729 7.125 1.00 91.75 68 LYS A N 1
ATOM 475 C CA . LYS A 1 68 ? 11.534 -8.428 6.560 1.00 91.75 68 LYS A CA 1
ATOM 476 C C . LYS A 1 68 ? 11.108 -9.153 5.276 1.00 91.75 68 LYS A C 1
ATOM 478 O O . LYS A 1 68 ? 9.974 -9.622 5.213 1.00 91.75 68 LYS A O 1
ATOM 483 N N . PRO A 1 69 ? 11.977 -9.271 4.258 1.00 87.44 69 PRO A N 1
ATOM 484 C CA . PRO A 1 69 ? 11.679 -10.090 3.089 1.00 87.44 69 PRO A CA 1
ATOM 485 C C . PRO A 1 69 ? 11.383 -11.541 3.495 1.00 87.44 69 PRO A C 1
ATOM 487 O O . PRO A 1 69 ? 12.265 -12.249 3.976 1.00 87.44 69 PRO A O 1
ATOM 490 N N . VAL A 1 70 ? 10.135 -11.971 3.308 1.00 91.25 70 VAL A N 1
ATOM 491 C CA . VAL A 1 70 ? 9.717 -13.375 3.423 1.00 91.25 70 VAL A CA 1
ATOM 492 C C . VAL A 1 70 ? 9.701 -14.028 2.041 1.00 91.25 70 VAL A C 1
ATOM 494 O O . VAL A 1 70 ? 9.744 -13.343 1.013 1.00 91.25 70 VAL A O 1
ATOM 497 N N . GLN A 1 71 ? 9.643 -15.359 1.996 1.00 92.19 71 GLN A N 1
ATOM 498 C CA . GLN A 1 71 ? 9.630 -16.096 0.734 1.00 92.19 71 GLN A CA 1
ATOM 499 C C . GLN A 1 71 ? 8.485 -15.620 -0.176 1.00 92.19 71 GLN A C 1
ATOM 501 O O . GLN A 1 71 ? 7.330 -15.539 0.235 1.00 92.19 71 GLN A O 1
ATOM 506 N N . GLY A 1 72 ? 8.819 -15.296 -1.426 1.00 92.81 72 GLY A N 1
ATOM 507 C CA . GLY A 1 72 ? 7.861 -14.829 -2.429 1.00 92.81 72 GLY A CA 1
ATOM 508 C C . GLY A 1 72 ? 7.459 -13.354 -2.315 1.00 92.81 72 GLY A C 1
ATOM 509 O O . GLY A 1 72 ? 6.811 -12.855 -3.234 1.00 92.81 72 GLY A O 1
ATOM 510 N N . LEU A 1 73 ? 7.847 -12.637 -1.250 1.00 96.31 73 LEU A N 1
ATOM 511 C CA . LEU A 1 73 ? 7.574 -11.200 -1.123 1.00 96.31 73 LEU A CA 1
ATOM 512 C C . LEU A 1 73 ? 8.371 -10.404 -2.150 1.00 96.31 73 LEU A C 1
ATOM 514 O O . LEU A 1 73 ? 7.793 -9.595 -2.869 1.00 96.31 73 LEU A O 1
ATOM 518 N N . VAL A 1 74 ? 9.683 -10.623 -2.213 1.00 96.44 74 VAL A N 1
ATOM 519 C CA . VAL A 1 74 ? 10.547 -10.015 -3.228 1.00 96.44 74 VAL A CA 1
ATOM 520 C C . VAL A 1 74 ? 10.561 -10.936 -4.439 1.00 96.44 74 VAL A C 1
ATOM 522 O O . VAL A 1 74 ? 10.950 -12.096 -4.331 1.00 96.44 74 VAL A O 1
ATOM 525 N N . ILE A 1 75 ? 10.107 -10.413 -5.576 1.00 95.25 75 ILE A N 1
ATOM 526 C CA . ILE A 1 75 ? 10.148 -11.102 -6.866 1.00 95.25 75 ILE A CA 1
ATOM 527 C C . ILE A 1 75 ? 11.541 -10.924 -7.467 1.00 95.25 75 ILE A C 1
ATOM 529 O O . ILE A 1 75 ? 12.206 -11.912 -7.745 1.00 95.25 75 ILE A O 1
ATOM 533 N N . ASN A 1 76 ? 11.989 -9.670 -7.601 1.00 94.19 76 ASN A N 1
ATOM 534 C CA . ASN A 1 76 ? 13.306 -9.309 -8.126 1.00 94.19 76 ASN A CA 1
ATOM 535 C C . ASN A 1 76 ? 13.885 -8.136 -7.323 1.00 94.19 76 ASN A C 1
ATOM 537 O O . ASN A 1 76 ? 13.150 -7.221 -6.934 1.00 94.19 76 ASN A O 1
ATOM 541 N N . GLU A 1 77 ? 15.203 -8.116 -7.134 1.00 95.00 77 GLU A N 1
ATOM 542 C CA . GLU A 1 77 ? 15.916 -6.864 -6.867 1.00 95.00 77 GLU A CA 1
ATOM 543 C C . GLU A 1 77 ? 16.072 -6.109 -8.182 1.00 95.00 77 GLU A C 1
ATOM 545 O O . GLU A 1 77 ? 16.471 -6.697 -9.185 1.00 95.00 77 GLU A O 1
ATOM 550 N N . VAL A 1 78 ? 15.735 -4.820 -8.194 1.00 95.12 78 VAL A N 1
ATOM 551 C CA . VAL A 1 78 ? 15.722 -4.040 -9.435 1.00 95.12 78 VAL A CA 1
ATOM 552 C C . VAL A 1 78 ? 16.394 -2.689 -9.276 1.00 95.12 78 VAL A C 1
ATOM 554 O O . VAL A 1 78 ? 16.200 -1.984 -8.290 1.00 95.12 78 VAL A O 1
ATOM 557 N N . SER A 1 79 ? 17.155 -2.299 -10.288 1.00 95.88 79 SER A N 1
ATOM 558 C CA . SER A 1 79 ? 17.534 -0.906 -10.538 1.00 95.88 79 SER A CA 1
ATOM 559 C C . SER A 1 79 ? 16.500 -0.233 -11.445 1.00 95.88 79 SER A C 1
ATOM 561 O O . SER A 1 79 ? 15.644 -0.912 -12.009 1.00 95.88 79 SER A O 1
ATOM 563 N N . ALA A 1 80 ? 16.557 1.090 -11.610 1.00 96.06 80 ALA A N 1
ATOM 564 C CA . ALA A 1 80 ? 15.662 1.798 -12.526 1.00 96.06 80 ALA A CA 1
ATOM 565 C C . ALA A 1 80 ? 16.425 2.445 -13.681 1.00 96.06 80 ALA A C 1
ATOM 567 O O . ALA A 1 80 ? 17.499 3.012 -13.491 1.00 96.06 80 ALA A O 1
ATOM 568 N N . ARG A 1 81 ? 15.843 2.431 -14.878 1.00 97.00 81 ARG A N 1
ATOM 569 C CA . ARG A 1 81 ? 16.332 3.176 -16.038 1.00 97.00 81 ARG A CA 1
ATOM 570 C C . ARG A 1 81 ? 15.242 4.077 -16.586 1.00 97.00 81 ARG A C 1
ATOM 572 O O . ARG A 1 81 ? 14.127 3.636 -16.858 1.00 97.00 81 ARG A O 1
ATOM 579 N N . VAL A 1 82 ? 15.585 5.345 -16.780 1.00 97.81 82 VAL A N 1
ATOM 580 C CA . VAL A 1 82 ? 14.675 6.366 -17.303 1.00 97.81 82 VAL A CA 1
ATOM 581 C C . VAL A 1 82 ? 15.111 6.745 -18.709 1.00 97.81 82 VAL A C 1
ATOM 583 O O . VAL A 1 82 ? 16.248 7.172 -18.911 1.00 97.81 82 VAL A O 1
ATOM 586 N N . TYR A 1 83 ? 14.212 6.590 -19.675 1.00 97.81 83 TYR A N 1
ATOM 587 C CA . TYR A 1 83 ? 14.413 6.934 -21.077 1.00 97.81 83 TYR A CA 1
ATOM 588 C C . TYR A 1 83 ? 13.778 8.290 -21.391 1.00 97.81 83 TYR A C 1
ATOM 590 O O . TYR A 1 83 ? 12.603 8.528 -21.101 1.00 97.81 83 TYR A O 1
ATOM 598 N N . ALA A 1 84 ? 14.561 9.172 -22.005 1.00 97.00 84 ALA A N 1
ATOM 599 C CA . ALA A 1 84 ? 14.108 10.435 -22.567 1.00 97.00 84 ALA A CA 1
ATOM 600 C C . ALA A 1 84 ? 13.468 10.223 -23.958 1.00 97.00 84 ALA A C 1
ATOM 602 O O . ALA A 1 84 ? 13.746 9.215 -24.613 1.00 97.00 84 ALA A O 1
ATOM 603 N N . PRO A 1 85 ? 12.681 11.190 -24.474 1.00 95.38 85 PRO A N 1
ATOM 604 C CA . PRO A 1 85 ? 11.979 11.047 -25.757 1.00 95.38 85 PRO A CA 1
ATOM 605 C C . PRO A 1 85 ? 12.888 10.809 -26.973 1.00 95.38 85 PRO A C 1
ATOM 607 O O . PRO A 1 85 ? 12.438 10.286 -27.984 1.00 95.38 85 PRO A O 1
ATOM 610 N N . ASN A 1 86 ? 14.163 11.198 -26.886 1.00 94.88 86 ASN A N 1
ATOM 611 C CA . ASN A 1 86 ? 15.165 10.994 -27.937 1.00 94.88 86 ASN A CA 1
ATOM 612 C C . ASN A 1 86 ? 15.899 9.642 -27.833 1.00 94.88 86 ASN A C 1
ATOM 614 O O . ASN A 1 86 ? 16.928 9.459 -28.478 1.00 94.88 86 ASN A O 1
ATOM 618 N N . GLY A 1 87 ? 15.433 8.729 -26.976 1.00 92.56 87 GLY A N 1
ATOM 619 C CA . GLY A 1 87 ? 16.017 7.401 -26.775 1.00 92.56 87 GLY A CA 1
ATOM 620 C C . GLY A 1 87 ? 17.233 7.357 -25.842 1.00 92.56 87 GLY A C 1
ATOM 621 O O . GLY A 1 87 ? 17.647 6.270 -25.440 1.00 92.56 87 GLY A O 1
ATOM 622 N N . ARG A 1 88 ? 17.795 8.505 -25.432 1.00 97.00 88 ARG A N 1
ATOM 623 C CA . ARG A 1 88 ? 18.857 8.537 -24.411 1.00 97.00 88 ARG A CA 1
ATOM 624 C C . ARG A 1 88 ? 18.293 8.089 -23.065 1.00 97.00 88 ARG A C 1
ATOM 626 O O . ARG A 1 88 ? 17.136 8.365 -22.761 1.00 97.00 88 ARG A O 1
ATOM 633 N N . SER A 1 89 ? 19.111 7.442 -22.237 1.00 97.31 89 SER A N 1
ATOM 634 C CA . SER A 1 89 ? 18.677 6.976 -20.917 1.00 97.31 89 SER A CA 1
ATOM 635 C C . SER A 1 89 ? 19.677 7.280 -19.809 1.00 97.31 89 SER A C 1
ATOM 637 O O . SER A 1 89 ? 20.867 7.474 -20.062 1.00 97.31 89 SER A O 1
ATOM 639 N N . VAL A 1 90 ? 19.172 7.304 -18.577 1.00 97.56 90 VAL A N 1
ATOM 640 C CA . VAL A 1 90 ? 19.959 7.371 -17.342 1.00 97.56 90 VAL A CA 1
ATOM 641 C C . VAL A 1 90 ? 19.569 6.187 -16.464 1.00 97.56 90 VAL A C 1
ATOM 643 O O . VAL A 1 90 ? 18.381 5.928 -16.264 1.00 97.56 90 VAL A O 1
ATOM 646 N N . LYS A 1 91 ? 20.569 5.467 -15.946 1.00 96.06 91 LYS A N 1
ATOM 647 C CA . LYS A 1 91 ? 20.375 4.435 -14.923 1.00 96.06 91 LYS A CA 1
ATOM 648 C C . LYS A 1 91 ? 20.429 5.084 -13.541 1.00 96.06 91 LYS A C 1
ATOM 650 O O . LYS A 1 91 ? 21.368 5.814 -13.239 1.00 96.06 91 LYS A O 1
ATOM 655 N N . ILE A 1 92 ? 19.433 4.804 -12.716 1.00 93.56 92 ILE A N 1
ATOM 656 C CA . ILE A 1 92 ? 19.387 5.160 -11.301 1.00 93.56 92 ILE A CA 1
ATOM 657 C C . ILE A 1 92 ? 20.058 4.022 -10.530 1.00 93.56 92 ILE A C 1
ATOM 659 O O . ILE A 1 92 ? 19.639 2.869 -10.630 1.00 93.56 92 ILE A O 1
ATOM 663 N N . GLY A 1 93 ? 21.141 4.345 -9.820 1.00 78.88 93 GLY A N 1
ATOM 664 C CA . GLY A 1 93 ? 21.997 3.356 -9.155 1.00 78.88 93 GLY A CA 1
ATOM 665 C C . GLY A 1 93 ? 21.413 2.757 -7.873 1.00 78.88 93 GLY A C 1
ATOM 666 O O . GLY A 1 93 ? 21.907 1.734 -7.409 1.00 78.88 93 GLY A O 1
ATOM 667 N N . GLU A 1 94 ? 20.369 3.362 -7.306 1.00 88.31 94 GLU A N 1
ATOM 668 C CA . GLU A 1 94 ? 19.680 2.811 -6.141 1.00 88.31 94 GLU A CA 1
ATOM 669 C C . GLU A 1 94 ? 18.905 1.545 -6.518 1.00 88.31 94 GLU A C 1
ATOM 671 O O . GLU A 1 94 ? 18.166 1.508 -7.504 1.00 88.31 94 GLU A O 1
ATOM 676 N N . THR A 1 95 ? 19.072 0.498 -5.715 1.00 89.88 95 THR A N 1
ATOM 677 C CA . THR A 1 95 ? 18.331 -0.754 -5.870 1.00 89.88 95 THR A CA 1
ATOM 678 C C . THR A 1 95 ? 17.040 -0.694 -5.059 1.00 89.88 95 THR A C 1
ATOM 680 O O . THR A 1 95 ? 17.039 -0.267 -3.904 1.00 89.88 95 THR A O 1
ATOM 683 N N . GLY A 1 96 ? 15.947 -1.151 -5.655 1.00 94.62 96 GLY A N 1
ATOM 684 C CA . GLY A 1 96 ? 14.652 -1.388 -5.033 1.00 94.62 96 GLY A CA 1
ATOM 685 C C . GLY A 1 96 ? 14.216 -2.841 -5.201 1.00 94.62 96 GLY A C 1
ATOM 686 O O . GLY A 1 96 ? 15.016 -3.717 -5.531 1.00 94.62 96 GLY A O 1
ATOM 687 N N . TYR A 1 97 ? 12.929 -3.086 -4.991 1.00 95.62 97 TYR A N 1
ATOM 688 C CA . TYR A 1 97 ? 12.319 -4.397 -5.162 1.00 95.62 97 TYR A CA 1
ATOM 689 C C . TYR A 1 97 ? 11.121 -4.314 -6.097 1.00 95.62 97 TYR A C 1
ATOM 691 O O . TYR A 1 97 ? 10.280 -3.424 -5.964 1.00 95.62 97 TYR A O 1
ATOM 699 N N . MET A 1 98 ? 11.007 -5.299 -6.980 1.00 95.81 98 MET A N 1
ATOM 700 C CA . MET A 1 98 ? 9.709 -5.748 -7.468 1.00 95.81 98 MET A CA 1
ATOM 701 C C . MET A 1 98 ? 9.137 -6.708 -6.436 1.00 95.81 98 MET A C 1
ATOM 703 O O . MET A 1 98 ? 9.809 -7.666 -6.050 1.00 95.81 98 MET A O 1
ATOM 707 N N . ILE A 1 99 ? 7.911 -6.462 -5.984 1.00 96.50 99 ILE A N 1
ATOM 708 C CA . ILE A 1 99 ? 7.291 -7.261 -4.923 1.00 96.50 99 ILE A CA 1
ATOM 709 C C . ILE A 1 99 ? 6.032 -7.989 -5.371 1.00 96.50 99 ILE A C 1
ATOM 711 O O . ILE A 1 99 ? 5.322 -7.555 -6.273 1.00 96.50 99 ILE A O 1
ATOM 715 N N . ASN A 1 100 ? 5.694 -9.053 -4.653 1.00 96.25 100 ASN A N 1
ATOM 716 C CA . ASN A 1 100 ? 4.332 -9.544 -4.580 1.00 96.25 100 ASN A CA 1
ATOM 717 C C . ASN A 1 100 ? 3.577 -8.710 -3.542 1.00 96.25 100 ASN A C 1
ATOM 719 O O . ASN A 1 100 ? 3.704 -8.903 -2.329 1.00 96.25 100 ASN A O 1
ATOM 723 N N . LYS A 1 101 ? 2.766 -7.764 -4.019 1.00 96.19 101 LYS A N 1
ATOM 724 C CA . LYS A 1 101 ? 2.023 -6.860 -3.137 1.00 96.19 101 LYS A CA 1
ATOM 725 C C . LYS A 1 101 ? 1.005 -7.590 -2.258 1.00 96.19 101 LYS A C 1
ATOM 727 O O . LYS A 1 101 ? 0.757 -7.127 -1.151 1.00 96.19 101 LYS A O 1
ATOM 732 N N . THR A 1 102 ? 0.420 -8.705 -2.702 1.00 96.94 102 THR A N 1
ATOM 733 C CA . THR A 1 102 ? -0.507 -9.485 -1.861 1.00 96.94 102 THR A CA 1
ATOM 734 C C . THR A 1 102 ? 0.218 -10.035 -0.639 1.00 96.94 102 THR A C 1
ATOM 736 O O . THR A 1 102 ? -0.264 -9.830 0.470 1.00 96.94 102 THR A O 1
ATOM 739 N N . ILE A 1 103 ? 1.400 -10.632 -0.830 1.00 97.31 103 ILE A N 1
ATOM 740 C CA . ILE A 1 103 ? 2.219 -11.145 0.277 1.00 97.31 103 ILE A CA 1
ATOM 741 C C . ILE A 1 103 ? 2.622 -10.008 1.217 1.00 97.31 103 ILE A C 1
ATOM 743 O O . ILE A 1 103 ? 2.453 -10.143 2.422 1.00 97.31 103 ILE A O 1
ATOM 747 N N . LEU A 1 104 ? 3.061 -8.857 0.691 1.00 97.62 104 LEU A N 1
ATOM 748 C CA . LEU A 1 104 ? 3.389 -7.706 1.541 1.00 97.62 104 LEU A CA 1
ATOM 749 C C . LEU A 1 104 ? 2.198 -7.261 2.407 1.00 97.62 104 LEU A C 1
ATOM 751 O O . LEU A 1 104 ? 2.361 -7.011 3.597 1.00 97.62 104 LEU A O 1
ATOM 755 N N . LEU A 1 105 ? 1.001 -7.137 1.823 1.00 98.00 105 LEU A N 1
ATOM 756 C CA . LEU A 1 105 ? -0.186 -6.712 2.572 1.00 98.00 105 LEU A CA 1
ATOM 757 C C . LEU A 1 105 ? -0.588 -7.733 3.639 1.00 98.00 105 LEU A C 1
ATOM 759 O O . LEU A 1 105 ? -0.958 -7.337 4.741 1.00 98.00 105 LEU A O 1
ATOM 763 N N . GLN A 1 106 ? -0.513 -9.022 3.311 1.00 97.62 106 GLN A N 1
ATOM 764 C CA . GLN A 1 106 ? -0.836 -10.107 4.234 1.00 97.62 106 GLN A CA 1
ATOM 765 C C . GLN A 1 106 ? 0.177 -10.207 5.373 1.00 97.62 106 GLN A C 1
ATOM 767 O O . GLN A 1 106 ? -0.235 -10.405 6.507 1.00 97.62 106 GLN A O 1
ATOM 772 N N . GLU A 1 107 ? 1.461 -9.982 5.103 1.00 97.88 107 GLU A N 1
ATOM 773 C CA . GLU A 1 107 ? 2.514 -9.952 6.122 1.00 97.88 107 GLU A CA 1
ATOM 774 C C . GLU A 1 107 ? 2.291 -8.811 7.127 1.00 97.88 107 GLU A C 1
ATOM 776 O O . GLU A 1 107 ? 2.309 -9.024 8.336 1.00 97.88 107 GLU A O 1
ATOM 781 N N . ILE A 1 108 ? 1.982 -7.599 6.651 1.00 98.31 108 ILE A N 1
ATOM 782 C CA . ILE A 1 108 ? 1.678 -6.471 7.550 1.00 98.31 108 ILE A CA 1
ATOM 783 C C . ILE A 1 108 ? 0.384 -6.733 8.340 1.00 98.31 108 ILE A C 1
ATOM 785 O O . ILE A 1 108 ? 0.304 -6.405 9.523 1.00 98.31 108 ILE A O 1
ATOM 789 N N . ALA A 1 109 ? -0.629 -7.325 7.701 1.00 98.44 109 ALA A N 1
ATOM 790 C CA . ALA A 1 109 ? -1.883 -7.687 8.358 1.00 98.44 109 ALA A CA 1
ATOM 791 C C . ALA A 1 109 ? -1.688 -8.773 9.430 1.00 98.44 109 ALA A C 1
ATOM 793 O O . ALA A 1 109 ? -2.262 -8.659 10.510 1.00 98.44 109 ALA A O 1
ATOM 794 N N . ALA A 1 110 ? -0.857 -9.784 9.165 1.00 97.94 110 ALA A N 1
ATOM 795 C CA . ALA A 1 110 ? -0.503 -10.819 10.132 1.00 97.94 110 ALA A CA 1
ATOM 796 C C . ALA A 1 110 ? 0.186 -10.204 11.353 1.00 97.94 110 ALA A C 1
ATOM 798 O O . ALA A 1 110 ? -0.260 -10.419 12.475 1.00 97.94 110 ALA A O 1
ATOM 799 N N . GLN A 1 111 ? 1.166 -9.324 11.135 1.00 98.25 111 GLN A N 1
ATOM 800 C CA . GLN A 1 111 ? 1.825 -8.589 12.217 1.00 98.25 111 GLN A CA 1
ATOM 801 C C . GLN A 1 111 ? 0.844 -7.722 13.019 1.00 98.25 111 GLN A C 1
ATOM 803 O O . GLN A 1 111 ? 0.991 -7.596 14.229 1.00 98.25 111 GLN A O 1
ATOM 808 N N . ALA A 1 112 ? -0.172 -7.122 12.388 1.00 98.56 112 ALA A N 1
ATOM 809 C CA . ALA A 1 112 ? -1.219 -6.407 13.120 1.00 98.56 112 ALA A CA 1
ATOM 810 C C . ALA A 1 112 ? -2.048 -7.353 14.007 1.00 98.56 112 ALA A C 1
ATOM 812 O O . ALA A 1 112 ? -2.292 -7.046 15.174 1.00 98.56 112 ALA A O 1
ATOM 813 N N . ALA A 1 113 ? -2.456 -8.505 13.467 1.00 98.44 113 ALA A N 1
ATOM 814 C CA . ALA A 1 113 ? -3.243 -9.505 14.186 1.00 98.44 113 ALA A CA 1
ATOM 815 C C . ALA A 1 113 ? -2.469 -10.142 15.352 1.00 98.44 113 ALA A C 1
ATOM 817 O O . ALA A 1 113 ? -3.040 -10.346 16.420 1.00 98.44 113 ALA A O 1
ATOM 818 N N . GLU A 1 114 ? -1.164 -10.379 15.194 1.00 98.19 114 GLU A N 1
ATOM 819 C CA . GLU A 1 114 ? -0.268 -10.837 16.270 1.00 98.19 114 GLU A CA 1
ATOM 820 C C . GLU A 1 114 ? -0.252 -9.882 17.471 1.00 98.19 114 GLU A C 1
ATOM 822 O O . GLU A 1 114 ? -0.095 -10.318 18.609 1.00 98.19 114 GLU A O 1
ATOM 827 N N . HIS A 1 115 ? -0.472 -8.587 17.228 1.00 98.00 115 HIS A N 1
ATOM 828 C CA . HIS A 1 115 ? -0.575 -7.558 18.265 1.00 98.00 115 HIS A CA 1
ATOM 829 C C . HIS A 1 115 ? -2.029 -7.276 18.684 1.00 98.00 115 HIS A C 1
ATOM 831 O O . HIS A 1 115 ? -2.302 -6.280 19.350 1.00 98.00 115 HIS A O 1
ATOM 837 N N . GLY A 1 116 ? -2.973 -8.148 18.318 1.00 97.81 116 GLY A N 1
ATOM 838 C CA . GLY A 1 116 ? -4.362 -8.098 18.777 1.00 97.81 116 GLY A CA 1
ATOM 839 C C . GLY A 1 116 ? -5.314 -7.267 17.916 1.00 97.81 116 GLY A C 1
ATOM 840 O O . GLY A 1 116 ? -6.439 -7.019 18.348 1.00 97.81 116 GLY A O 1
ATOM 841 N N . ALA A 1 117 ? -4.914 -6.835 16.714 1.00 98.62 117 ALA A N 1
ATOM 842 C CA . ALA A 1 117 ? -5.862 -6.224 15.783 1.00 98.62 117 ALA A CA 1
ATOM 843 C C . ALA A 1 117 ? -6.883 -7.258 15.283 1.00 98.62 117 ALA A C 1
ATOM 845 O O . ALA A 1 117 ? -6.517 -8.298 14.734 1.00 98.62 117 ALA A O 1
ATOM 846 N N . GLU A 1 118 ? -8.168 -6.933 15.383 1.00 98.44 118 GLU A N 1
ATOM 847 C CA . GLU A 1 118 ? -9.226 -7.681 14.710 1.00 98.44 118 GLU A CA 1
ATOM 848 C C . GLU A 1 118 ? -9.307 -7.240 13.243 1.00 98.44 118 GLU A C 1
ATOM 850 O O . GLU A 1 118 ? -9.262 -6.047 12.935 1.00 98.44 118 GLU A O 1
ATOM 855 N N . ILE A 1 119 ? -9.417 -8.195 12.316 1.00 98.69 119 ILE A N 1
ATOM 856 C CA . ILE A 1 119 ? -9.449 -7.920 10.874 1.00 98.69 119 ILE A CA 1
ATOM 857 C C . ILE A 1 119 ? -10.712 -8.523 10.272 1.00 98.69 119 ILE A C 1
ATOM 859 O O . ILE A 1 119 ? -10.853 -9.741 10.164 1.00 98.69 119 ILE A O 1
ATOM 863 N N . HIS A 1 120 ? -11.626 -7.665 9.830 1.00 98.44 120 HIS A N 1
ATOM 864 C CA . HIS A 1 120 ? -12.857 -8.062 9.161 1.00 98.44 120 HIS A CA 1
ATOM 865 C C . HIS A 1 120 ? -12.764 -7.792 7.661 1.00 98.44 120 HIS A C 1
ATOM 867 O O . HIS A 1 120 ? -12.901 -6.662 7.195 1.00 98.44 120 HIS A O 1
ATOM 873 N N . VAL A 1 121 ? -12.574 -8.856 6.887 1.00 98.50 121 VAL A N 1
ATOM 874 C CA . VAL A 1 121 ? -12.737 -8.842 5.426 1.00 98.50 121 VAL A CA 1
ATOM 875 C C . VAL A 1 121 ? -14.199 -9.060 5.044 1.00 98.50 121 VAL A C 1
ATOM 877 O O . VAL A 1 121 ? -14.957 -9.658 5.806 1.00 98.50 121 VAL A O 1
ATOM 880 N N . GLY A 1 122 ? -14.610 -8.610 3.860 1.00 98.06 122 GLY A N 1
ATOM 881 C CA . GLY A 1 12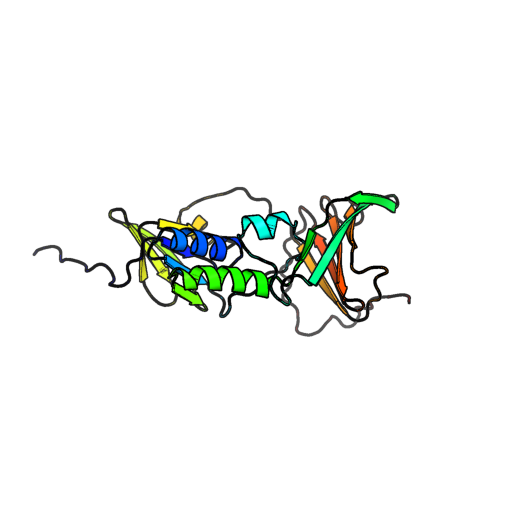2 ? -15.996 -8.687 3.390 1.00 98.06 122 GLY A CA 1
ATOM 882 C C . GLY A 1 122 ? -16.947 -7.776 4.172 1.00 98.06 122 GLY A C 1
ATOM 883 O O . GLY A 1 122 ? -18.144 -8.057 4.252 1.00 98.06 122 GLY A O 1
ATOM 884 N N . GLU A 1 123 ? -16.420 -6.717 4.785 1.00 98.38 123 GLU A N 1
ATOM 885 C CA . GLU A 1 123 ? -17.167 -5.757 5.586 1.00 98.38 123 GLU A CA 1
ATOM 886 C C . GLU A 1 123 ? -16.954 -4.339 5.052 1.00 98.38 123 GLU A C 1
ATOM 888 O O . GLU A 1 123 ? -15.880 -3.746 5.150 1.00 98.38 123 GLU A O 1
ATOM 893 N N . ALA A 1 124 ? -17.994 -3.785 4.432 1.00 98.19 124 ALA A N 1
ATOM 894 C CA . ALA A 1 124 ? -17.918 -2.484 3.791 1.00 98.19 124 ALA A CA 1
ATOM 895 C C . ALA A 1 124 ? -18.309 -1.365 4.757 1.00 98.19 124 ALA A C 1
ATOM 897 O O . ALA A 1 124 ? -19.384 -1.396 5.353 1.00 98.19 124 ALA A O 1
ATOM 898 N N . PHE A 1 125 ? -17.486 -0.319 4.824 1.00 98.50 125 PHE A N 1
ATOM 899 C CA . PHE A 1 125 ? -17.871 0.946 5.440 1.00 98.50 125 PHE A CA 1
ATOM 900 C C . PHE A 1 125 ? -19.025 1.613 4.677 1.00 98.50 125 PHE A C 1
ATOM 902 O O . PHE A 1 125 ? -19.005 1.722 3.438 1.00 98.50 125 PHE A O 1
ATOM 909 N N . ILE A 1 126 ? -20.016 2.081 5.434 1.00 97.56 126 ILE A N 1
ATOM 910 C CA . ILE A 1 126 ? -21.195 2.776 4.919 1.00 97.56 126 ILE A CA 1
ATOM 911 C C . ILE A 1 126 ? -21.125 4.258 5.273 1.00 97.56 126 ILE A C 1
ATOM 913 O O . ILE A 1 126 ? -21.174 5.080 4.360 1.00 97.56 126 ILE A O 1
ATOM 917 N N . ASP A 1 127 ? -21.029 4.587 6.563 1.00 97.06 127 ASP A N 1
ATOM 918 C CA . ASP A 1 127 ? -21.058 5.968 7.049 1.00 97.06 127 ASP A CA 1
ATOM 919 C C . ASP A 1 127 ? -20.486 6.079 8.472 1.00 97.06 127 ASP A C 1
ATOM 921 O O . ASP A 1 127 ? -20.308 5.068 9.157 1.00 97.06 127 ASP A O 1
ATOM 925 N N . LEU A 1 128 ? -20.220 7.300 8.939 1.00 96.50 128 LEU A N 1
ATOM 926 C CA . LEU A 1 128 ? -19.850 7.562 10.330 1.00 96.50 128 LEU A CA 1
ATOM 927 C C . LEU A 1 128 ? -20.481 8.846 10.859 1.00 96.50 128 LEU A C 1
ATOM 929 O O . LEU A 1 128 ? -20.735 9.788 10.111 1.00 96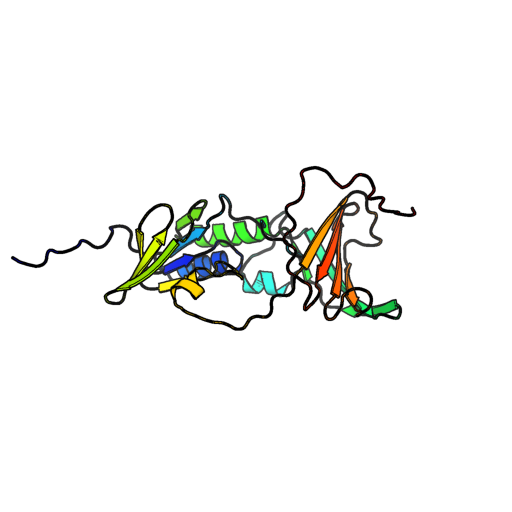.50 128 LEU A O 1
ATOM 933 N N . LYS A 1 129 ? -20.689 8.904 12.175 1.00 94.62 129 LYS A N 1
ATOM 934 C CA . LYS A 1 129 ? -21.180 10.098 12.873 1.00 94.62 129 LYS A CA 1
ATOM 935 C C . LYS A 1 129 ? -20.452 10.283 14.190 1.00 94.62 129 LYS A C 1
ATOM 937 O O . LYS A 1 129 ? -20.239 9.325 14.927 1.00 94.62 129 LYS A O 1
ATOM 942 N N . ARG A 1 130 ? -20.120 11.528 14.523 1.00 90.88 130 ARG A N 1
ATOM 943 C CA . ARG A 1 130 ? -19.549 11.865 15.829 1.00 90.88 130 ARG A CA 1
ATOM 944 C C . ARG A 1 130 ? -20.669 12.129 16.833 1.00 90.88 130 ARG A C 1
ATOM 946 O O . ARG A 1 130 ? -21.569 12.917 16.547 1.00 90.88 130 ARG A O 1
ATOM 953 N N . ARG A 1 131 ? -20.620 11.491 18.003 1.00 86.75 131 ARG A N 1
ATOM 954 C CA . ARG A 1 131 ? -21.594 11.669 19.090 1.00 86.75 131 ARG A CA 1
ATOM 955 C C . ARG A 1 131 ? -20.901 11.527 20.442 1.00 86.75 131 ARG A C 1
ATOM 957 O O . ARG A 1 131 ? -20.233 10.532 20.681 1.00 86.75 131 ARG A O 1
ATOM 964 N N . ASN A 1 132 ? -21.090 12.504 21.332 1.00 84.62 132 ASN A N 1
ATOM 965 C CA . ASN A 1 132 ? -20.610 12.465 22.723 1.00 84.62 132 ASN A CA 1
ATOM 966 C C . ASN A 1 132 ? -19.111 12.126 22.874 1.00 84.62 132 ASN A C 1
ATOM 968 O O . ASN A 1 132 ? -18.728 11.378 23.764 1.00 84.62 132 ASN A O 1
ATOM 972 N N . GLY A 1 133 ? -18.262 12.651 21.986 1.00 85.06 133 GLY A N 1
ATOM 973 C CA . GLY A 1 133 ? -16.818 12.391 22.014 1.00 85.06 133 GLY A CA 1
ATOM 974 C C . GLY A 1 133 ? -16.373 11.097 21.324 1.00 85.06 133 GLY A C 1
ATOM 975 O O . GLY A 1 133 ? -15.188 10.981 21.031 1.00 85.06 133 GLY A O 1
ATOM 976 N N . GLU A 1 134 ? -17.292 10.198 20.964 1.00 93.00 134 GLU A N 1
ATOM 977 C CA . GLU A 1 134 ? -17.008 8.982 20.191 1.00 93.00 134 GLU A CA 1
ATOM 978 C C . GLU A 1 134 ? -17.443 9.111 18.724 1.00 93.00 134 GLU A C 1
ATOM 980 O O . GLU A 1 134 ? -18.216 9.998 18.337 1.00 93.00 134 GLU A O 1
ATOM 985 N N . VAL A 1 135 ? -16.940 8.204 17.890 1.00 96.00 135 VAL A N 1
ATOM 986 C CA . VAL A 1 135 ? -17.331 8.032 16.493 1.00 96.00 135 VAL A CA 1
ATOM 987 C C . VAL A 1 135 ? -18.123 6.736 16.361 1.00 96.00 135 VAL A C 1
ATOM 989 O O . VAL A 1 135 ? -17.606 5.654 16.618 1.00 96.00 135 VAL A O 1
ATOM 992 N N . LEU A 1 136 ? -19.380 6.845 15.941 1.00 96.19 136 LEU A N 1
ATOM 993 C CA . LEU A 1 136 ? -20.211 5.710 15.558 1.00 96.19 136 LEU A CA 1
ATOM 994 C C . LEU A 1 136 ? -19.944 5.388 14.089 1.00 96.19 136 LEU A C 1
ATOM 996 O O . LEU A 1 136 ? -20.153 6.240 13.224 1.00 96.19 136 LEU A O 1
ATOM 1000 N N . VAL A 1 137 ? -19.476 4.174 13.818 1.00 97.62 137 VAL A N 1
ATOM 1001 C CA . VAL A 1 137 ? -19.130 3.675 12.486 1.00 97.62 137 VAL A CA 1
ATOM 1002 C C . VAL A 1 137 ? -20.172 2.656 12.053 1.00 97.62 137 VAL A C 1
ATOM 1004 O O . VAL A 1 137 ? -20.357 1.631 12.707 1.00 97.62 137 VAL A O 1
ATOM 1007 N N . LYS A 1 138 ? -20.828 2.921 10.924 1.00 97.31 138 LYS A N 1
ATOM 1008 C CA . LYS A 1 138 ? -21.788 2.014 10.301 1.00 97.31 138 LYS A CA 1
ATOM 1009 C C . LYS A 1 138 ? -21.122 1.220 9.186 1.00 97.31 138 LYS A C 1
ATOM 1011 O O . LYS A 1 138 ? -20.515 1.792 8.273 1.00 97.31 138 LYS A O 1
ATOM 1016 N N . THR A 1 139 ? -21.297 -0.092 9.218 1.00 97.94 139 THR A N 1
ATOM 1017 C CA . THR A 1 139 ? -20.755 -1.030 8.233 1.00 97.94 139 THR A CA 1
ATOM 1018 C C . THR A 1 139 ? -21.861 -1.903 7.644 1.00 97.94 139 THR A C 1
ATOM 1020 O O . THR A 1 139 ? -23.025 -1.830 8.040 1.00 97.94 139 THR A O 1
ATOM 1023 N N . SER A 1 140 ? -21.510 -2.752 6.680 1.00 98.06 140 SER A N 1
ATOM 1024 C CA . SER A 1 140 ? -22.417 -3.762 6.133 1.00 98.06 140 SER A CA 1
ATOM 1025 C C . SER A 1 140 ? -22.743 -4.903 7.102 1.00 98.06 140 SER A C 1
ATOM 1027 O O . SER A 1 140 ? -23.614 -5.706 6.780 1.00 98.06 140 SER A O 1
ATOM 1029 N N . ARG A 1 141 ? -22.051 -5.014 8.245 1.00 96.00 141 ARG A N 1
ATOM 1030 C CA . ARG A 1 141 ? -22.294 -6.055 9.261 1.00 96.00 141 ARG A CA 1
ATOM 1031 C C . ARG A 1 141 ? -22.928 -5.530 10.542 1.00 96.00 141 ARG A C 1
ATOM 1033 O O . ARG A 1 141 ? -23.522 -6.313 11.274 1.00 96.00 141 ARG A O 1
ATOM 1040 N N . GLY A 1 142 ? -22.837 -4.231 10.807 1.00 94.69 142 GLY A N 1
ATOM 1041 C CA . GLY A 1 142 ? -23.436 -3.641 11.995 1.00 94.69 142 GLY A CA 1
ATOM 1042 C C . GLY A 1 142 ? -22.924 -2.240 12.282 1.00 94.69 142 GLY A C 1
ATOM 1043 O O . GLY A 1 142 ? -22.487 -1.515 11.387 1.00 94.69 142 GLY A O 1
ATOM 1044 N N . GLU A 1 143 ? -23.006 -1.859 13.551 1.00 95.69 143 GLU A N 1
ATOM 1045 C CA . GLU A 1 143 ? -22.523 -0.577 14.051 1.00 95.69 143 GLU A CA 1
ATOM 1046 C C . GLU A 1 143 ? -21.511 -0.801 15.175 1.00 95.69 143 GLU A C 1
ATOM 1048 O O . GLU A 1 143 ? -21.703 -1.648 16.051 1.00 95.69 143 GLU A O 1
ATOM 1053 N N . TYR A 1 144 ? -20.441 -0.015 15.143 1.00 96.69 144 TYR A N 1
ATOM 1054 C CA . TYR A 1 144 ? -19.351 -0.026 16.112 1.00 96.69 144 TYR A CA 1
ATOM 1055 C C . TYR A 1 144 ? -19.151 1.383 16.660 1.00 96.69 144 TYR A C 1
ATOM 1057 O O . TYR A 1 144 ? -19.467 2.361 15.977 1.00 96.69 144 TYR A O 1
ATOM 1065 N N . SER A 1 145 ? -18.592 1.507 17.861 1.00 96.50 145 SER A N 1
ATOM 1066 C CA . SER A 1 145 ? -18.105 2.798 18.356 1.00 96.50 145 SER A CA 1
ATOM 1067 C C . SER A 1 145 ? -16.589 2.790 18.501 1.00 96.50 145 SER A C 1
ATOM 1069 O O . SER A 1 145 ? -15.992 1.759 18.822 1.00 96.50 145 SER A O 1
ATOM 1071 N N . ALA A 1 146 ? -15.965 3.934 18.229 1.00 97.19 146 ALA A N 1
ATOM 1072 C CA . ALA A 1 146 ? -14.535 4.117 18.404 1.00 97.19 146 ALA A CA 1
ATOM 1073 C C . ALA A 1 146 ? -14.162 5.517 18.876 1.00 97.19 146 ALA A C 1
ATOM 1075 O O . ALA A 1 146 ? -14.838 6.498 18.558 1.00 97.19 146 ALA A O 1
ATOM 1076 N N . SER A 1 147 ? -13.042 5.616 19.587 1.00 96.38 147 SER A N 1
ATOM 1077 C CA . SER A 1 147 ? -12.443 6.907 19.939 1.00 96.38 147 SER A CA 1
ATOM 1078 C C . SER A 1 147 ? -11.841 7.585 18.703 1.00 96.38 147 SER A C 1
ATOM 1080 O O . SER A 1 147 ? -11.957 8.800 18.534 1.00 96.38 147 SER A O 1
ATOM 1082 N N . ILE A 1 148 ? -11.218 6.800 17.818 1.00 96.81 148 ILE A N 1
ATOM 1083 C CA . ILE A 1 148 ? -10.539 7.272 16.608 1.00 96.81 148 ILE A CA 1
ATOM 1084 C C . ILE A 1 148 ? -10.964 6.423 15.407 1.00 96.81 148 ILE A C 1
ATOM 1086 O O . ILE A 1 148 ? -11.071 5.200 15.492 1.00 96.81 148 ILE A O 1
ATOM 1090 N N . VAL A 1 149 ? -11.158 7.077 14.259 1.00 97.94 149 VAL A N 1
ATOM 1091 C CA . VAL A 1 149 ? -11.339 6.408 12.965 1.00 97.94 149 VAL A CA 1
ATOM 1092 C C . VAL A 1 149 ? -10.249 6.860 12.005 1.00 97.94 149 VAL A C 1
ATOM 1094 O O . VAL A 1 149 ? -10.053 8.058 11.807 1.00 97.94 149 VAL A O 1
ATOM 1097 N N . ILE A 1 150 ? -9.565 5.902 11.384 1.00 98.38 150 ILE A N 1
ATOM 1098 C CA . ILE A 1 150 ? -8.551 6.143 10.356 1.00 98.38 150 ILE A CA 1
ATOM 1099 C C . ILE A 1 150 ? -9.145 5.771 8.995 1.00 98.38 150 ILE A C 1
ATOM 1101 O O . ILE A 1 150 ? -9.383 4.599 8.702 1.00 98.38 150 ILE A O 1
ATOM 1105 N N . GLY A 1 151 ? -9.382 6.776 8.149 1.00 97.69 151 GLY A N 1
ATOM 1106 C CA . GLY A 1 151 ? -9.808 6.574 6.764 1.00 97.69 151 GLY A CA 1
ATOM 1107 C C . GLY A 1 151 ? -8.633 6.192 5.867 1.00 97.69 151 GLY A C 1
ATOM 1108 O O . GLY A 1 151 ? -7.845 7.053 5.488 1.00 97.69 151 GLY A O 1
ATOM 1109 N N . ALA A 1 152 ? -8.528 4.915 5.505 1.00 97.62 152 ALA A N 1
ATOM 1110 C CA . ALA A 1 152 ? -7.497 4.361 4.624 1.00 97.62 152 ALA A CA 1
ATOM 1111 C C . ALA A 1 152 ? -8.110 3.636 3.402 1.00 97.62 152 ALA A C 1
ATOM 1113 O O . ALA A 1 152 ? -7.528 2.708 2.836 1.00 97.62 152 ALA A O 1
ATOM 1114 N N . ASP A 1 153 ? -9.291 4.078 2.962 1.00 95.75 153 ASP A N 1
ATOM 1115 C CA . ASP A 1 153 ? -10.165 3.417 1.983 1.00 95.75 153 ASP A CA 1
ATOM 1116 C C . ASP A 1 153 ? -9.912 3.841 0.523 1.00 95.75 153 ASP A C 1
ATOM 1118 O O . ASP A 1 153 ? -10.707 3.585 -0.390 1.00 95.75 153 ASP A O 1
ATOM 1122 N N . GLY A 1 154 ? -8.743 4.437 0.286 1.00 92.31 154 GLY A N 1
ATOM 1123 C CA . GLY A 1 154 ? -8.207 4.754 -1.032 1.00 92.31 154 GLY A CA 1
ATOM 1124 C C . GLY A 1 154 ? -8.763 6.035 -1.658 1.00 92.31 154 GLY A C 1
ATOM 1125 O O . GLY A 1 154 ? -9.487 6.807 -1.047 1.00 92.31 154 GLY A O 1
ATOM 1126 N N . TYR A 1 155 ? -8.407 6.252 -2.927 1.00 89.06 155 TYR A N 1
ATOM 1127 C CA . TYR A 1 155 ? -8.647 7.511 -3.651 1.00 89.06 155 TYR A CA 1
ATOM 1128 C C . TYR A 1 155 ? -10.113 7.984 -3.651 1.00 89.06 155 TYR A C 1
ATOM 1130 O O . TYR A 1 155 ? -10.387 9.174 -3.589 1.00 89.06 155 TYR A O 1
ATOM 1138 N N . ASN A 1 156 ? -11.073 7.056 -3.697 1.00 88.50 156 ASN A N 1
ATOM 1139 C CA . ASN A 1 156 ? -12.499 7.390 -3.686 1.00 88.50 156 ASN A CA 1
ATOM 1140 C C . ASN A 1 156 ? -13.048 7.552 -2.258 1.00 88.50 156 ASN A C 1
ATOM 1142 O O . ASN A 1 156 ? -14.225 7.245 -2.071 1.00 88.50 156 ASN A O 1
ATOM 1146 N N . SER A 1 157 ? -12.225 7.927 -1.274 1.00 93.00 157 SER A N 1
ATOM 1147 C CA . SER A 1 157 ? -12.507 7.796 0.162 1.00 93.00 157 SER A CA 1
ATOM 1148 C C . SER A 1 157 ? -13.954 8.143 0.530 1.00 93.00 157 SER A C 1
ATOM 1150 O O . SER A 1 157 ? -14.432 9.266 0.355 1.00 93.00 157 SER A O 1
ATOM 1152 N N . ARG A 1 158 ? -14.692 7.138 1.004 1.00 94.19 158 ARG A N 1
ATOM 1153 C CA . ARG A 1 158 ? -16.020 7.306 1.597 1.00 94.19 158 ARG A CA 1
ATOM 1154 C C . ARG A 1 158 ? -15.906 7.960 2.963 1.00 94.19 158 ARG A C 1
ATOM 1156 O O . ARG A 1 158 ? -16.717 8.834 3.236 1.00 94.19 158 ARG A O 1
ATOM 1163 N N . VAL A 1 159 ? -14.892 7.608 3.752 1.00 96.00 159 VAL A N 1
ATOM 1164 C CA . VAL A 1 159 ? -14.652 8.217 5.070 1.00 96.00 159 VAL A CA 1
ATOM 1165 C C . VAL A 1 159 ? -14.490 9.735 4.958 1.00 96.00 159 VAL A C 1
ATOM 1167 O O . VAL A 1 159 ? -15.199 10.473 5.639 1.00 96.00 159 VAL A O 1
ATOM 1170 N N . ALA A 1 160 ? -13.631 10.213 4.050 1.00 93.88 160 ALA A N 1
ATOM 1171 C CA . ALA A 1 160 ? -13.439 11.648 3.827 1.00 93.88 160 ALA A CA 1
ATOM 1172 C C . ALA A 1 160 ? -14.745 12.346 3.408 1.00 93.88 160 ALA A C 1
ATOM 1174 O O . ALA A 1 160 ? -15.091 13.398 3.945 1.00 93.88 160 ALA A O 1
ATOM 1175 N N . ARG A 1 161 ? -15.519 11.729 2.503 1.00 91.69 161 ARG A N 1
ATOM 1176 C CA . ARG A 1 161 ? -16.809 12.278 2.053 1.00 91.69 161 ARG A CA 1
ATOM 1177 C C . ARG A 1 161 ? -17.862 12.327 3.157 1.00 91.69 161 ARG A C 1
ATOM 1179 O O . ARG A 1 161 ? -18.558 13.333 3.244 1.00 91.69 161 ARG A O 1
ATOM 1186 N N . SER A 1 162 ? -17.963 11.299 4.002 1.00 93.69 162 SER A N 1
ATOM 1187 C CA . SER A 1 162 ? -18.864 11.294 5.168 1.00 93.69 162 SER A CA 1
ATOM 1188 C C . SER A 1 162 ? -18.545 12.424 6.149 1.00 93.69 162 SER A C 1
ATOM 1190 O O . SER A 1 162 ? -19.438 12.943 6.810 1.00 93.69 162 SER A O 1
ATOM 1192 N N . LEU A 1 163 ? -17.281 12.850 6.209 1.00 91.75 163 LEU A N 1
ATOM 1193 C CA . LEU A 1 163 ? -16.822 13.974 7.027 1.00 91.75 163 LEU A CA 1
ATOM 1194 C C . LEU A 1 163 ? -16.908 15.336 6.318 1.00 91.75 163 LEU A C 1
ATOM 1196 O O . LEU A 1 163 ? -16.519 16.347 6.896 1.00 91.75 163 LEU A O 1
ATOM 1200 N N . GLY A 1 164 ? -17.379 15.382 5.068 1.00 91.25 164 GLY A N 1
ATOM 1201 C CA . GLY A 1 164 ? -17.407 16.609 4.270 1.00 91.25 164 GLY A CA 1
ATOM 1202 C C . GLY A 1 164 ? -16.020 17.133 3.884 1.00 91.25 164 GLY A C 1
ATOM 1203 O O . GLY A 1 164 ? -15.901 18.281 3.458 1.00 91.25 164 GLY A O 1
ATOM 1204 N N . VAL A 1 165 ? -14.968 16.317 4.009 1.00 89.75 165 VAL A N 1
ATOM 1205 C CA . VAL A 1 165 ? -13.609 16.695 3.609 1.00 89.75 165 VAL A CA 1
ATOM 1206 C C . VAL A 1 165 ? -13.551 16.756 2.087 1.00 89.75 165 VAL A C 1
ATOM 1208 O O . VAL A 1 165 ? -13.701 15.748 1.394 1.00 89.75 165 VAL A O 1
ATOM 1211 N N . GLN A 1 166 ? -13.331 17.961 1.567 1.00 81.19 166 GLN A N 1
ATOM 1212 C CA . GLN A 1 166 ? -13.147 18.213 0.143 1.00 81.19 166 GLN A CA 1
ATOM 1213 C C . GLN A 1 166 ? -11.671 18.466 -0.137 1.00 81.19 166 GLN A C 1
ATOM 1215 O O . GLN A 1 166 ? -11.186 19.592 -0.041 1.00 81.19 166 GLN A O 1
ATOM 1220 N N . GLU A 1 167 ? -10.946 17.410 -0.487 1.00 73.75 167 GLU A N 1
ATOM 1221 C CA . GLU A 1 167 ? -9.556 17.535 -0.908 1.00 73.75 167 GLU A CA 1
ATOM 1222 C C . GLU A 1 167 ? -9.475 17.661 -2.433 1.00 73.75 167 GLU A C 1
ATOM 1224 O O . GLU A 1 167 ? -10.023 16.845 -3.181 1.00 73.75 167 GLU A O 1
ATOM 1229 N N . LYS A 1 168 ? -8.778 18.696 -2.912 1.00 73.75 168 LYS A N 1
ATOM 1230 C CA . LYS A 1 168 ? -8.487 18.855 -4.338 1.00 73.75 168 LYS A CA 1
ATOM 1231 C C . LYS A 1 168 ? -7.328 17.933 -4.704 1.00 73.75 168 LYS A C 1
ATOM 1233 O O . LYS A 1 168 ? -6.171 18.323 -4.604 1.00 73.75 168 LYS A O 1
ATOM 1238 N N . SER A 1 169 ? -7.641 16.719 -5.142 1.00 77.81 169 SER A N 1
ATOM 1239 C CA . SER A 1 169 ? -6.665 15.826 -5.767 1.00 77.81 169 SER A CA 1
ATOM 1240 C C . SER A 1 169 ? -6.928 15.728 -7.265 1.00 77.81 169 SER A C 1
ATOM 1242 O O . SER A 1 169 ? -8.071 15.593 -7.703 1.00 77.81 169 SER A O 1
ATOM 1244 N N . GLU A 1 170 ? -5.866 15.798 -8.064 1.00 84.62 170 GLU A N 1
ATOM 1245 C CA . GLU A 1 170 ? -5.943 15.508 -9.492 1.00 84.62 170 GLU A CA 1
ATOM 1246 C C . GLU A 1 170 ? -5.569 14.036 -9.712 1.00 84.62 170 GLU A C 1
ATOM 1248 O O . GLU A 1 170 ? -4.390 13.683 -9.617 1.00 84.62 170 GLU A O 1
ATOM 1253 N N . PRO A 1 171 ? -6.542 13.144 -9.968 1.00 86.69 171 PRO A N 1
ATOM 1254 C CA . PRO A 1 171 ? -6.224 11.762 -10.276 1.00 86.69 171 PRO A CA 1
ATOM 1255 C C . PRO A 1 171 ? -5.496 11.690 -11.613 1.00 86.69 171 PRO A C 1
ATOM 1257 O O . PRO A 1 171 ? -5.911 12.307 -12.592 1.00 86.69 171 PRO A O 1
ATOM 1260 N N . ILE A 1 172 ? -4.459 10.859 -11.668 1.00 91.25 172 ILE A N 1
ATOM 1261 C CA . ILE A 1 172 ? -3.848 10.435 -12.925 1.00 91.25 172 ILE A CA 1
ATOM 1262 C C . ILE A 1 172 ? -4.444 9.071 -13.282 1.00 91.25 172 ILE A C 1
ATOM 1264 O O . ILE A 1 172 ? -4.183 8.099 -12.566 1.00 91.25 172 ILE A O 1
ATOM 1268 N N . PRO A 1 173 ? -5.270 8.968 -14.338 1.00 91.69 173 PRO A N 1
ATOM 1269 C CA . PRO A 1 173 ? -5.695 7.680 -14.860 1.00 91.69 173 PRO A CA 1
ATOM 1270 C C . PRO A 1 173 ? -4.487 6.856 -15.288 1.00 91.69 173 PRO A C 1
ATOM 1272 O O . PRO A 1 173 ? -3.590 7.351 -15.976 1.00 91.69 173 PRO A O 1
ATOM 1275 N N . THR A 1 174 ? -4.493 5.589 -14.895 1.00 93.25 174 THR A N 1
ATOM 1276 C CA . THR A 1 174 ? -3.475 4.622 -15.278 1.00 93.25 174 THR A CA 1
ATOM 1277 C C . THR A 1 174 ? -4.120 3.370 -15.851 1.00 93.25 174 THR A C 1
ATOM 1279 O O . THR A 1 174 ? -5.210 2.967 -15.438 1.00 93.25 174 THR A O 1
ATOM 1282 N N . LEU A 1 175 ? -3.426 2.749 -16.798 1.00 93.50 175 LEU A N 1
ATOM 1283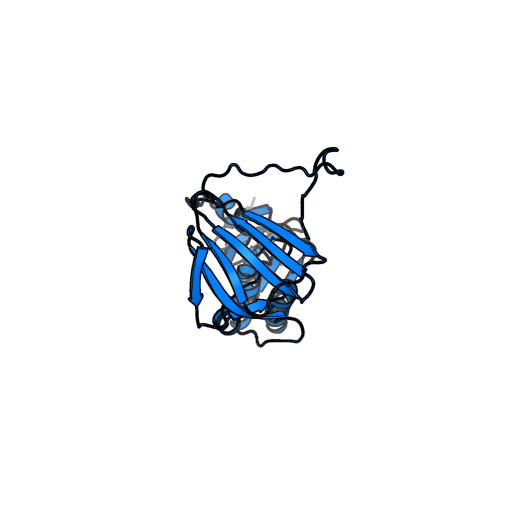 C CA . LEU A 1 175 ? -3.752 1.437 -17.342 1.00 93.50 175 LEU A CA 1
ATOM 1284 C C . LEU A 1 175 ? -2.491 0.581 -17.296 1.00 93.50 175 LEU A C 1
ATOM 1286 O O . LEU A 1 175 ? -1.406 1.079 -17.588 1.00 93.50 175 LEU A O 1
ATOM 1290 N N . GLN A 1 176 ? -2.634 -0.690 -16.928 1.00 94.25 176 GLN A N 1
ATOM 1291 C CA . GLN A 1 176 ? -1.522 -1.633 -16.896 1.00 94.25 176 GLN A CA 1
ATOM 1292 C C . GLN A 1 176 ? -1.963 -3.022 -17.350 1.00 94.25 176 GLN A C 1
ATOM 1294 O O . GLN A 1 176 ? -3.117 -3.406 -17.152 1.00 94.25 176 GLN A O 1
ATOM 1299 N N . TYR A 1 177 ? -1.019 -3.773 -17.904 1.00 94.44 177 TYR A N 1
ATOM 1300 C CA . TYR A 1 177 ? -1.172 -5.139 -18.381 1.00 94.44 177 TYR A CA 1
ATOM 1301 C C . TYR A 1 177 ? -0.019 -5.997 -17.876 1.00 94.44 177 TYR A C 1
ATOM 1303 O O . TYR A 1 177 ? 1.129 -5.564 -17.891 1.00 94.44 177 TYR A O 1
ATOM 1311 N N . LEU A 1 178 ? -0.323 -7.237 -17.497 1.00 93.81 178 LEU A N 1
ATOM 1312 C CA . LEU A 1 178 ? 0.672 -8.298 -17.389 1.00 93.81 178 LEU A CA 1
ATOM 1313 C C . LEU A 1 178 ? 0.685 -9.056 -18.712 1.00 93.81 178 LEU A C 1
ATOM 1315 O O . LEU A 1 178 ? -0.321 -9.656 -19.093 1.00 93.81 178 LEU A O 1
ATOM 1319 N N . ILE A 1 179 ? 1.807 -9.002 -19.419 1.00 95.19 179 ILE A N 1
ATOM 1320 C CA . ILE A 1 179 ? 1.973 -9.626 -20.730 1.00 95.19 179 ILE A CA 1
ATOM 1321 C C . ILE A 1 179 ? 2.835 -10.872 -20.550 1.00 95.19 179 ILE A C 1
ATOM 1323 O O . ILE A 1 179 ? 3.962 -10.787 -20.066 1.00 95.19 179 ILE A O 1
ATOM 1327 N N . ALA A 1 180 ? 2.285 -12.030 -20.913 1.00 95.62 180 ALA A N 1
ATOM 1328 C CA . ALA A 1 180 ? 2.988 -13.308 -20.894 1.00 95.62 180 ALA A CA 1
ATOM 1329 C C . ALA A 1 180 ? 3.617 -13.623 -22.260 1.00 95.62 180 ALA A C 1
ATOM 1331 O O . ALA A 1 180 ? 3.168 -13.128 -23.292 1.00 95.62 180 ALA A O 1
ATOM 1332 N N . GLY A 1 181 ? 4.638 -14.484 -22.266 1.00 93.75 181 GLY A N 1
ATOM 1333 C CA . GLY A 1 181 ? 5.356 -14.878 -23.484 1.00 93.75 181 GLY A CA 1
ATOM 1334 C C . GLY A 1 181 ? 6.387 -13.848 -23.954 1.00 93.75 181 GLY A C 1
ATOM 1335 O O . GLY A 1 181 ? 6.924 -13.977 -25.051 1.00 93.75 181 GLY A O 1
ATOM 1336 N N . CYS A 1 182 ? 6.677 -12.841 -23.130 1.00 92.50 182 CYS A N 1
ATOM 1337 C CA . CYS A 1 182 ? 7.753 -11.889 -23.374 1.00 92.50 182 CYS A CA 1
ATOM 1338 C C . CYS A 1 182 ? 9.125 -12.542 -23.160 1.00 92.50 182 CYS A C 1
ATOM 1340 O O . CYS A 1 182 ? 9.236 -13.583 -22.518 1.00 92.50 182 CYS A O 1
ATOM 1342 N N . ARG A 1 183 ? 10.176 -11.903 -23.676 1.00 92.75 183 ARG A N 1
ATOM 1343 C CA . ARG A 1 183 ? 11.578 -12.223 -23.376 1.00 92.75 183 ARG A CA 1
ATOM 1344 C C . ARG A 1 183 ? 12.295 -10.907 -23.067 1.00 92.75 183 ARG A C 1
ATOM 1346 O O . ARG A 1 183 ? 12.836 -10.301 -23.993 1.00 92.75 183 ARG A O 1
ATOM 1353 N N . PRO A 1 184 ? 12.170 -10.370 -21.838 1.00 91.94 184 PRO A N 1
ATOM 1354 C CA . PRO A 1 184 ? 12.850 -9.131 -21.491 1.00 91.94 184 PRO A CA 1
ATOM 1355 C C . PRO A 1 184 ? 14.368 -9.347 -21.543 1.00 91.94 184 PRO A C 1
ATOM 1357 O O . PRO A 1 184 ? 14.853 -10.431 -21.249 1.00 91.94 184 PRO A O 1
ATOM 1360 N N . GLU A 1 185 ? 15.124 -8.314 -21.913 1.00 90.50 185 GLU A N 1
ATOM 1361 C CA . GLU A 1 185 ? 16.595 -8.390 -21.950 1.00 90.50 185 GLU A CA 1
ATOM 1362 C C . GLU A 1 185 ? 17.205 -8.598 -20.557 1.00 90.50 185 GLU A C 1
ATOM 1364 O O . GLU A 1 185 ? 18.291 -9.152 -20.431 1.00 90.50 185 GLU A O 1
ATOM 1369 N N . THR A 1 186 ? 16.518 -8.111 -19.522 1.00 92.56 186 THR A N 1
ATOM 1370 C CA . THR A 1 186 ? 16.876 -8.321 -18.124 1.00 92.56 186 THR A CA 1
ATOM 1371 C C . THR A 1 186 ? 15.635 -8.303 -17.235 1.00 92.56 186 THR A C 1
ATOM 1373 O O . THR A 1 186 ? 14.624 -7.675 -17.567 1.00 92.56 186 THR A O 1
ATOM 1376 N N . VAL A 1 187 ? 15.739 -8.958 -16.079 1.00 93.81 187 VAL A N 1
ATOM 1377 C CA . VAL A 1 187 ? 14.742 -8.952 -15.003 1.00 93.81 187 VAL A CA 1
ATOM 1378 C C . VAL A 1 187 ? 15.135 -8.079 -13.802 1.00 93.81 187 VAL A C 1
ATOM 1380 O O . VAL A 1 187 ? 14.318 -7.881 -12.905 1.00 93.81 187 VAL A O 1
ATOM 1383 N N . ASP A 1 188 ? 16.344 -7.508 -13.803 1.00 94.81 188 ASP A N 1
ATOM 1384 C CA . ASP A 1 188 ? 16.918 -6.701 -12.708 1.00 94.81 188 ASP A CA 1
ATOM 1385 C C . ASP A 1 188 ? 16.845 -5.173 -12.937 1.00 94.81 188 ASP A C 1
ATOM 1387 O O . ASP A 1 188 ? 17.453 -4.370 -12.216 1.00 94.81 188 ASP A O 1
ATOM 1391 N N . GLU A 1 189 ? 16.101 -4.736 -13.954 1.00 95.19 189 GLU A N 1
ATOM 1392 C CA . GLU A 1 189 ? 15.976 -3.325 -14.314 1.00 95.19 189 GLU A CA 1
ATOM 1393 C C . GLU A 1 189 ? 14.535 -2.982 -14.706 1.00 95.19 189 GLU A C 1
ATOM 1395 O O . GLU A 1 189 ? 13.993 -3.495 -15.685 1.00 95.19 189 GLU A O 1
ATOM 1400 N N . ILE A 1 190 ? 13.918 -2.063 -13.962 1.00 96.19 190 ILE A N 1
ATOM 1401 C CA . ILE A 1 190 ? 12.645 -1.453 -14.347 1.00 96.19 190 ILE A CA 1
ATOM 1402 C C . ILE A 1 190 ? 12.882 -0.299 -15.316 1.00 96.19 190 ILE A C 1
ATOM 1404 O O . ILE A 1 190 ? 13.814 0.491 -15.148 1.00 96.19 190 ILE A O 1
ATOM 1408 N N . ARG A 1 191 ? 12.015 -0.156 -16.319 1.00 96.81 191 ARG A N 1
ATOM 1409 C CA . ARG A 1 191 ? 12.163 0.873 -17.353 1.00 96.81 191 ARG A CA 1
ATOM 1410 C C . ARG A 1 191 ? 11.002 1.851 -17.321 1.00 96.81 191 ARG A C 1
ATOM 1412 O O . ARG A 1 191 ? 9.839 1.453 -17.304 1.00 96.81 191 ARG A O 1
ATOM 1419 N N . ILE A 1 192 ? 11.331 3.136 -17.324 1.00 97.56 192 ILE A N 1
ATOM 1420 C CA . ILE A 1 192 ? 10.384 4.252 -17.346 1.00 97.56 192 ILE A CA 1
ATOM 1421 C C . ILE A 1 192 ? 10.641 5.056 -18.615 1.00 97.56 192 ILE A C 1
ATOM 1423 O O . ILE A 1 192 ? 11.776 5.447 -18.886 1.00 97.56 192 ILE A O 1
ATOM 1427 N N . TYR A 1 193 ? 9.590 5.324 -19.380 1.00 97.75 193 TYR A N 1
ATOM 1428 C CA . TYR A 1 193 ? 9.662 6.022 -20.658 1.00 97.75 193 TYR A CA 1
ATOM 1429 C C . TYR A 1 193 ? 8.938 7.360 -20.559 1.00 97.75 193 TYR A C 1
ATOM 1431 O O . TYR A 1 193 ? 7.728 7.416 -20.313 1.00 97.75 193 TYR A O 1
ATOM 1439 N N . LEU A 1 194 ? 9.690 8.443 -20.753 1.00 96.62 194 LEU A N 1
ATOM 1440 C CA . LEU A 1 194 ? 9.174 9.806 -20.746 1.00 96.62 194 LEU A CA 1
ATOM 1441 C C . LEU A 1 194 ? 8.890 10.282 -22.168 1.00 96.62 194 LEU A C 1
ATOM 1443 O O . LEU A 1 194 ? 9.639 9.999 -23.101 1.00 96.62 194 LEU A O 1
ATOM 1447 N N . GLY A 1 195 ? 7.850 11.100 -22.314 1.00 94.50 195 GLY A N 1
ATOM 1448 C CA . GLY A 1 195 ? 7.600 11.842 -23.544 1.00 94.50 195 GLY A CA 1
ATOM 1449 C C . GLY A 1 195 ? 6.128 12.101 -23.787 1.00 94.50 195 GLY A C 1
ATOM 1450 O O . GLY A 1 195 ? 5.315 11.186 -23.751 1.00 94.50 195 GLY A O 1
ATOM 1451 N N . ASN A 1 196 ? 5.790 13.353 -24.100 1.00 91.81 196 ASN A N 1
ATOM 1452 C CA . ASN A 1 196 ? 4.398 13.748 -24.314 1.00 91.81 196 ASN A CA 1
ATOM 1453 C C . ASN A 1 196 ? 3.751 13.084 -25.538 1.00 91.81 196 ASN A C 1
ATOM 1455 O O . ASN A 1 196 ? 2.535 12.963 -25.563 1.00 91.81 196 ASN A O 1
ATOM 1459 N N . GLY A 1 197 ? 4.538 12.641 -26.526 1.00 90.50 197 GLY A N 1
ATOM 1460 C CA . GLY A 1 197 ? 4.019 11.863 -27.658 1.00 90.50 197 GLY A CA 1
ATOM 1461 C C . GLY A 1 197 ? 3.617 10.429 -27.289 1.00 90.50 197 GLY A C 1
ATOM 1462 O O . GLY A 1 197 ? 2.792 9.842 -27.976 1.00 90.50 197 GLY A O 1
ATOM 1463 N N . LEU A 1 198 ? 4.176 9.884 -26.201 1.00 90.44 198 LEU A N 1
ATOM 1464 C CA . LEU A 1 198 ? 3.875 8.543 -25.693 1.00 90.44 198 LEU A CA 1
ATOM 1465 C C . LEU A 1 198 ? 2.842 8.598 -24.562 1.00 90.44 198 LEU A C 1
ATOM 1467 O O . LEU A 1 198 ? 1.809 7.944 -24.628 1.00 90.44 198 LEU A O 1
ATOM 1471 N N . ALA A 1 199 ? 3.128 9.389 -23.528 1.00 94.19 199 ALA A N 1
ATOM 1472 C CA . ALA A 1 199 ? 2.319 9.544 -22.326 1.00 94.19 199 ALA A CA 1
ATOM 1473 C C . ALA A 1 199 ? 2.214 11.039 -21.964 1.00 94.19 199 ALA A C 1
ATOM 1475 O O . ALA A 1 199 ? 3.048 11.559 -21.213 1.00 94.19 199 ALA A O 1
ATOM 1476 N N . PRO A 1 200 ? 1.223 11.768 -22.515 1.00 92.94 200 PRO A N 1
ATOM 1477 C CA . PRO A 1 200 ? 1.053 13.196 -22.262 1.00 92.94 200 PRO A CA 1
ATOM 1478 C C . PRO A 1 200 ? 1.038 13.529 -20.764 1.00 92.94 200 PRO A C 1
ATOM 1480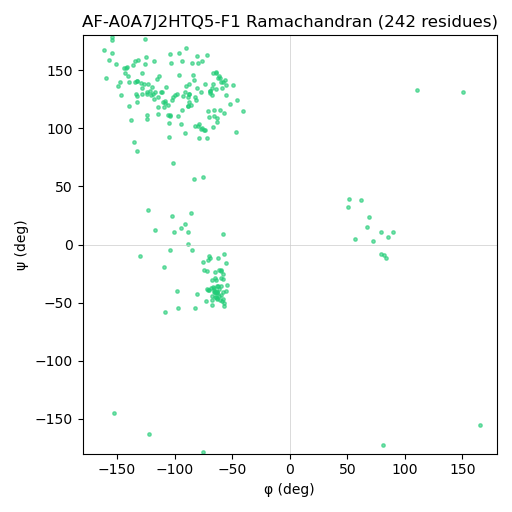 O O . PRO A 1 200 ? 0.200 13.035 -20.006 1.00 92.94 200 PRO A O 1
ATOM 1483 N N . LYS A 1 201 ? 1.972 14.385 -20.328 1.00 93.19 201 LYS A N 1
ATOM 1484 C CA . LYS A 1 201 ? 2.120 14.834 -18.931 1.00 93.19 201 LYS A CA 1
ATOM 1485 C C . LYS A 1 201 ? 2.145 13.677 -17.913 1.00 93.19 201 LYS A C 1
ATOM 1487 O O . LYS A 1 201 ? 1.674 13.829 -16.787 1.00 93.19 201 LYS A O 1
ATOM 1492 N N . GLY A 1 202 ? 2.684 12.532 -18.315 1.00 95.12 202 GLY A N 1
ATOM 1493 C CA . GLY A 1 202 ? 2.856 11.349 -17.485 1.00 95.12 202 GLY A CA 1
ATOM 1494 C C . GLY A 1 202 ? 4.031 10.514 -17.983 1.00 95.12 202 GLY A C 1
ATOM 1495 O O . GLY A 1 202 ? 5.035 11.068 -18.434 1.00 95.12 202 GLY A O 1
ATOM 1496 N N . TYR A 1 203 ? 3.926 9.193 -17.876 1.00 97.00 203 TYR A N 1
ATOM 1497 C CA . TYR A 1 203 ? 4.962 8.266 -18.331 1.00 97.00 203 TYR A CA 1
ATOM 1498 C C . TYR A 1 203 ? 4.374 6.884 -18.616 1.00 97.00 203 TYR A C 1
ATOM 1500 O O . TYR A 1 203 ? 3.309 6.524 -18.107 1.00 97.00 203 TYR A O 1
ATOM 1508 N N . ALA A 1 204 ? 5.095 6.110 -19.421 1.00 97.44 204 ALA A N 1
ATOM 1509 C CA . ALA A 1 204 ? 4.873 4.679 -19.564 1.00 97.44 204 ALA A CA 1
ATOM 1510 C C . ALA A 1 204 ? 5.946 3.905 -18.797 1.00 97.44 204 ALA A C 1
ATOM 1512 O O . ALA A 1 204 ? 7.039 4.420 -18.543 1.00 97.44 204 ALA A O 1
ATOM 1513 N N . TRP A 1 205 ? 5.643 2.671 -18.423 1.00 97.75 205 TRP A N 1
ATOM 1514 C CA . TRP A 1 205 ? 6.580 1.801 -17.732 1.00 97.75 205 TRP A CA 1
ATOM 1515 C C . TRP A 1 205 ? 6.571 0.390 -18.294 1.00 97.75 205 TRP A C 1
ATOM 1517 O O . TRP A 1 205 ? 5.577 -0.068 -18.858 1.00 97.75 205 TRP A O 1
ATOM 1527 N N . MET A 1 206 ? 7.699 -0.285 -18.107 1.00 96.75 206 MET A N 1
ATOM 1528 C CA . MET A 1 206 ? 7.888 -1.697 -18.390 1.00 96.75 206 MET A CA 1
ATOM 1529 C C . MET A 1 206 ? 8.697 -2.312 -17.249 1.00 96.75 206 MET A C 1
ATOM 1531 O O . MET A 1 206 ? 9.893 -2.044 -17.111 1.00 96.75 206 MET A O 1
ATOM 1535 N N . PHE A 1 207 ? 8.035 -3.101 -16.410 1.00 96.62 207 PHE A N 1
ATOM 1536 C CA . PHE A 1 207 ? 8.595 -3.700 -15.207 1.00 96.62 207 PHE A CA 1
ATOM 1537 C C . PHE A 1 207 ? 8.638 -5.223 -15.369 1.00 96.62 207 PHE A C 1
ATOM 1539 O O . PHE A 1 207 ? 7.584 -5.859 -15.457 1.00 96.62 207 PHE A O 1
ATOM 1546 N N . PRO A 1 208 ? 9.829 -5.834 -15.450 1.00 93.88 208 PRO A N 1
ATOM 1547 C CA . PRO A 1 208 ? 9.932 -7.276 -15.594 1.00 93.88 208 PRO A CA 1
ATOM 1548 C C . PRO A 1 208 ? 9.480 -7.979 -14.308 1.00 93.88 208 PRO A C 1
ATOM 1550 O O . PRO A 1 208 ? 9.915 -7.652 -13.203 1.00 93.88 208 PRO A O 1
ATOM 1553 N N . VAL A 1 209 ? 8.594 -8.962 -14.464 1.00 93.75 209 VAL A N 1
ATOM 1554 C CA . VAL A 1 209 ? 8.128 -9.824 -13.367 1.00 93.75 209 VAL A CA 1
ATOM 1555 C C . VAL A 1 209 ? 8.906 -11.137 -13.381 1.00 93.75 209 VAL A C 1
ATOM 1557 O O . VAL A 1 209 ? 9.296 -11.636 -12.332 1.00 93.75 209 VAL A O 1
ATOM 1560 N N . SER A 1 210 ? 9.164 -11.687 -14.567 1.00 94.62 210 SER A N 1
ATOM 1561 C CA . SER A 1 210 ? 10.008 -12.865 -14.775 1.00 94.62 210 SER A CA 1
ATOM 1562 C C . SER A 1 210 ? 10.595 -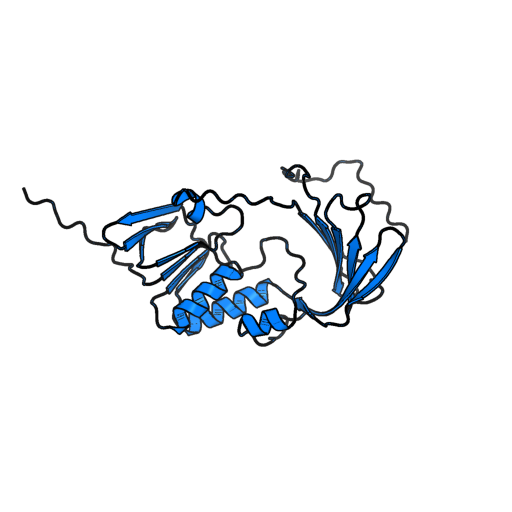12.860 -16.186 1.00 94.62 210 SER A C 1
ATOM 1564 O O . SER A 1 210 ? 10.228 -12.030 -17.016 1.00 94.62 210 SER A O 1
ATOM 1566 N N . GLU A 1 211 ? 11.405 -13.869 -16.503 1.00 94.69 211 GLU A N 1
ATOM 1567 C CA . GLU A 1 211 ? 11.930 -14.139 -17.854 1.00 94.69 211 GLU A CA 1
ATOM 1568 C C . GLU A 1 211 ? 10.845 -14.328 -18.934 1.00 94.69 211 GLU A C 1
ATOM 1570 O O . GLU A 1 211 ? 11.152 -14.464 -20.117 1.00 94.69 211 GLU A O 1
ATOM 1575 N N . ARG A 1 212 ? 9.564 -14.404 -18.544 1.00 96.06 212 ARG A N 1
ATOM 1576 C CA . ARG A 1 212 ? 8.430 -14.653 -19.448 1.00 96.06 212 ARG A CA 1
ATOM 1577 C C . ARG A 1 212 ? 7.278 -13.671 -19.297 1.00 96.06 212 ARG A C 1
ATOM 1579 O O . ARG A 1 212 ? 6.337 -13.730 -20.091 1.00 96.06 212 ARG A O 1
ATOM 1586 N N . ILE A 1 213 ? 7.299 -12.835 -18.261 1.00 95.50 213 ILE A N 1
ATOM 1587 C CA . ILE A 1 213 ? 6.182 -11.964 -17.898 1.00 95.50 213 ILE A CA 1
ATOM 1588 C C . ILE A 1 213 ? 6.706 -10.565 -17.620 1.00 95.50 213 ILE A C 1
ATOM 1590 O O . ILE A 1 213 ? 7.618 -10.374 -16.815 1.00 95.50 213 ILE A O 1
ATOM 1594 N N . VAL A 1 214 ? 6.077 -9.582 -18.251 1.00 95.38 214 VAL A N 1
ATOM 1595 C CA . VAL A 1 214 ? 6.393 -8.169 -18.066 1.00 95.38 214 VAL A CA 1
ATOM 1596 C C . VAL A 1 214 ? 5.114 -7.413 -17.745 1.00 95.38 214 VAL A C 1
ATOM 1598 O O . VAL A 1 214 ? 4.083 -7.612 -18.389 1.00 95.38 214 VAL A O 1
ATOM 1601 N N . GLU A 1 215 ? 5.176 -6.542 -16.746 1.00 95.75 215 GLU A N 1
ATOM 1602 C CA . GLU A 1 215 ? 4.129 -5.567 -16.499 1.00 95.75 215 GLU A CA 1
ATOM 1603 C C . GLU A 1 215 ? 4.398 -4.306 -17.321 1.00 95.75 215 GLU A C 1
ATOM 1605 O O . GLU A 1 215 ? 5.446 -3.680 -17.189 1.00 95.75 215 GLU A O 1
ATOM 1610 N N . VAL A 1 216 ? 3.451 -3.921 -18.169 1.00 96.56 216 VAL A N 1
ATOM 1611 C CA . VAL A 1 216 ? 3.529 -2.704 -18.979 1.00 96.56 216 VAL A CA 1
ATOM 1612 C C . VAL A 1 216 ? 2.363 -1.812 -18.621 1.00 96.56 216 VAL A C 1
ATOM 1614 O O . VAL A 1 216 ? 1.225 -2.276 -18.555 1.00 96.56 216 VAL A O 1
ATOM 1617 N N . GLY A 1 217 ? 2.610 -0.524 -18.441 1.00 96.31 217 GLY A N 1
ATOM 1618 C CA . GLY A 1 217 ? 1.525 0.411 -18.207 1.00 96.31 217 GLY A CA 1
ATOM 1619 C C . GLY A 1 217 ? 1.840 1.831 -18.610 1.00 96.31 217 GLY A C 1
ATOM 1620 O O . GLY A 1 217 ? 2.931 2.160 -19.072 1.00 96.31 217 GLY A O 1
ATOM 1621 N N . ILE A 1 218 ? 0.826 2.671 -18.472 1.00 96.31 218 ILE A N 1
ATOM 1622 C CA . ILE A 1 218 ? 0.872 4.078 -18.832 1.00 96.31 218 ILE A CA 1
ATOM 1623 C C . ILE A 1 218 ? -0.008 4.892 -17.891 1.00 96.31 218 ILE A C 1
ATOM 1625 O O . ILE A 1 218 ? -1.103 4.470 -17.512 1.00 96.31 218 ILE A O 1
ATOM 1629 N N . GLY A 1 219 ? 0.482 6.068 -17.510 1.00 95.44 219 GLY A N 1
ATOM 1630 C CA . GLY A 1 219 ? -0.272 7.090 -16.797 1.00 95.44 219 GLY A CA 1
ATOM 1631 C C . GLY A 1 219 ? -0.275 8.383 -17.595 1.00 95.44 219 GLY A C 1
ATOM 1632 O O . GLY A 1 219 ? 0.779 8.823 -18.051 1.00 95.44 219 GLY A O 1
ATOM 1633 N N . VAL A 1 220 ? -1.447 8.992 -17.764 1.00 94.56 220 VAL A N 1
ATOM 1634 C CA . VAL A 1 220 ? -1.616 10.211 -18.572 1.00 94.56 220 VAL A CA 1
ATOM 1635 C C . VAL A 1 220 ? -2.449 11.212 -17.792 1.00 94.56 220 VAL A C 1
ATOM 1637 O O . VAL A 1 220 ? -3.582 10.926 -17.407 1.00 94.56 220 VAL A O 1
ATOM 1640 N N . ARG A 1 221 ? -1.907 12.407 -17.560 1.00 92.12 221 ARG A N 1
ATOM 1641 C CA . ARG A 1 221 ? -2.638 13.476 -16.869 1.00 92.12 221 ARG A CA 1
ATOM 1642 C C . ARG A 1 221 ? -3.699 14.071 -17.790 1.00 92.12 221 ARG A C 1
ATOM 1644 O O . ARG A 1 221 ? -3.436 14.322 -18.962 1.00 92.12 221 ARG A O 1
ATOM 1651 N N . GLY A 1 222 ? -4.885 14.341 -17.248 1.00 84.06 222 GLY A N 1
ATOM 1652 C CA . GLY A 1 222 ? -5.996 14.930 -18.004 1.00 84.06 222 GLY A CA 1
ATOM 1653 C C . GLY A 1 222 ? -6.663 13.979 -19.003 1.00 84.06 222 GLY A C 1
ATOM 1654 O O . GLY A 1 222 ? -7.582 14.398 -19.703 1.00 84.06 222 GLY A O 1
ATOM 1655 N N . ALA A 1 223 ? -6.242 12.710 -19.068 1.00 79.62 223 ALA A N 1
ATOM 1656 C CA . ALA A 1 223 ? -6.984 11.698 -19.805 1.00 79.62 223 ALA A CA 1
ATOM 1657 C C . ALA A 1 223 ? -8.386 11.527 -19.189 1.00 79.62 223 ALA A C 1
ATOM 1659 O O . ALA A 1 223 ? -8.532 11.598 -17.962 1.00 79.62 223 ALA A O 1
ATOM 1660 N N . PRO A 1 224 ? -9.431 11.292 -20.001 1.00 67.12 224 PRO A N 1
ATOM 1661 C CA . PRO A 1 224 ? -10.739 10.971 -19.460 1.00 67.12 224 PRO A CA 1
ATOM 1662 C C . PRO A 1 224 ? -10.645 9.681 -18.642 1.00 67.12 224 PRO A C 1
ATOM 1664 O O . PRO A 1 224 ? -9.925 8.743 -18.994 1.00 67.12 224 PRO A O 1
ATOM 1667 N N . ARG A 1 225 ? -11.396 9.613 -17.540 1.00 58.38 225 ARG A N 1
ATOM 1668 C CA . ARG A 1 225 ? -11.553 8.360 -16.802 1.00 58.38 225 ARG A CA 1
ATOM 1669 C C . ARG A 1 225 ? -12.193 7.342 -17.744 1.00 58.38 225 ARG A C 1
ATOM 1671 O O . ARG A 1 225 ? -13.340 7.514 -18.141 1.00 58.38 225 ARG A O 1
ATOM 1678 N N . LEU A 1 226 ? -11.470 6.273 -18.064 1.00 54.69 226 LEU A N 1
ATOM 1679 C CA . LEU A 1 226 ? -12.029 5.158 -18.818 1.00 54.69 226 LEU A CA 1
ATOM 1680 C C . LEU A 1 226 ? -13.154 4.513 -17.994 1.00 54.69 226 LEU A C 1
ATOM 1682 O O . LEU A 1 226 ? -12.903 3.849 -16.989 1.00 54.69 226 LEU A O 1
ATOM 1686 N N . SER A 1 227 ? -14.403 4.697 -18.419 1.00 44.59 227 SER A N 1
ATOM 1687 C CA . SER A 1 227 ? -15.534 3.848 -18.036 1.00 44.59 227 SER A CA 1
ATOM 1688 C C . SER A 1 227 ? -15.552 2.610 -18.934 1.00 44.59 227 SER A C 1
ATOM 1690 O O . SER A 1 227 ? -16.521 2.367 -19.649 1.00 44.59 227 SER A O 1
ATOM 1692 N N . ILE A 1 228 ? -14.449 1.855 -18.972 1.00 42.31 228 ILE A N 1
ATOM 1693 C CA . ILE A 1 228 ? -14.435 0.574 -19.684 1.00 42.31 228 ILE A CA 1
ATOM 1694 C C . ILE A 1 228 ? -15.231 -0.418 -18.836 1.00 42.31 228 ILE A C 1
ATOM 1696 O O . ILE A 1 228 ? -14.732 -0.988 -17.868 1.00 42.31 228 ILE A O 1
ATOM 1700 N N . ILE A 1 229 ? -16.494 -0.606 -19.209 1.00 37.41 229 ILE A N 1
ATOM 1701 C CA . ILE A 1 229 ? -17.163 -1.896 -19.069 1.00 37.41 229 ILE A CA 1
ATOM 1702 C C . ILE A 1 229 ? -16.471 -2.764 -20.116 1.00 37.41 229 ILE A C 1
ATOM 1704 O O . ILE A 1 229 ? -16.599 -2.482 -21.302 1.00 37.41 229 ILE A O 1
ATOM 1708 N N . TRP A 1 230 ? -15.658 -3.736 -19.704 1.00 35.59 230 TRP A N 1
ATOM 1709 C CA . TRP A 1 230 ? -15.094 -4.694 -20.651 1.00 35.59 230 TRP A CA 1
ATOM 1710 C C . TRP A 1 230 ? -16.272 -5.504 -21.209 1.00 35.59 230 TRP A C 1
ATOM 1712 O O . TRP A 1 230 ? -16.883 -6.246 -20.432 1.00 35.59 230 TRP A O 1
ATOM 1722 N N . PRO A 1 231 ? -16.664 -5.361 -22.492 1.00 37.44 231 PRO A N 1
ATOM 1723 C CA . PRO A 1 231 ? -17.553 -6.351 -23.072 1.00 37.44 231 PRO A CA 1
ATOM 1724 C C . PRO A 1 231 ? -16.815 -7.686 -22.982 1.00 37.44 231 PRO A C 1
ATOM 1726 O O . PRO A 1 231 ? -15.605 -7.745 -23.185 1.00 37.44 231 PRO A O 1
ATOM 1729 N N . SER A 1 232 ? -17.518 -8.760 -22.652 1.00 41.81 232 SER A N 1
ATOM 1730 C CA . SER A 1 232 ? -16.992 -10.120 -22.456 1.00 41.81 232 SER A CA 1
ATOM 1731 C C . SER A 1 232 ? -16.257 -10.713 -23.677 1.00 41.81 232 SER A C 1
ATOM 1733 O O . SER A 1 232 ? -15.910 -11.892 -23.680 1.00 41.81 232 SER A O 1
ATOM 1735 N N . SER A 1 233 ? -15.998 -9.924 -24.721 1.00 31.69 233 SER A N 1
ATOM 1736 C CA . SER A 1 233 ? -15.304 -10.302 -25.947 1.00 31.69 233 SER A CA 1
ATOM 1737 C C . SER A 1 233 ? -14.537 -9.095 -26.516 1.00 31.69 233 SER A C 1
ATOM 1739 O O . SER A 1 233 ? -15.097 -7.996 -26.564 1.00 31.69 233 SER A O 1
ATOM 1741 N N . PRO A 1 234 ? -13.279 -9.263 -26.971 1.00 38.28 234 PRO A N 1
ATOM 1742 C CA . PRO A 1 234 ? -12.568 -8.207 -27.686 1.00 38.28 234 PRO A CA 1
ATOM 1743 C C . PRO A 1 234 ? -13.279 -7.877 -29.014 1.00 38.28 234 PRO A C 1
ATOM 1745 O O . PRO A 1 234 ? -13.888 -8.765 -29.616 1.00 38.28 234 PRO A O 1
ATOM 1748 N N . PRO A 1 235 ? -13.220 -6.619 -29.494 1.00 42.28 235 PRO A N 1
ATOM 1749 C CA . PRO A 1 235 ? -13.828 -6.250 -30.765 1.00 42.28 235 PRO A CA 1
ATOM 1750 C C . PRO A 1 235 ? -13.181 -7.039 -31.922 1.00 42.28 235 PRO A C 1
ATOM 1752 O O . PRO A 1 235 ? -11.966 -7.249 -31.894 1.00 42.28 235 PRO A O 1
ATOM 1755 N N . PRO A 1 236 ? -13.948 -7.423 -32.964 1.00 42.62 236 PRO A N 1
ATOM 1756 C CA . PRO A 1 236 ? -13.520 -8.371 -34.006 1.00 42.62 236 PRO A CA 1
ATOM 1757 C C . PRO A 1 236 ? -12.223 -8.021 -34.759 1.00 42.62 236 PRO A C 1
ATOM 1759 O O . PRO A 1 236 ? -11.644 -8.879 -35.416 1.00 42.62 236 PRO A O 1
ATOM 1762 N N . ASN A 1 237 ? -11.756 -6.771 -34.666 1.00 38.97 237 ASN A N 1
ATOM 1763 C CA . ASN A 1 237 ? -10.688 -6.225 -35.504 1.00 38.97 237 ASN A CA 1
ATOM 1764 C C . ASN A 1 237 ? -9.428 -5.801 -34.725 1.00 38.97 237 ASN A C 1
ATOM 1766 O O . ASN A 1 237 ? -8.567 -5.123 -35.287 1.00 38.97 237 ASN A O 1
ATOM 1770 N N . PHE A 1 238 ? -9.281 -6.167 -33.445 1.00 37.34 238 PHE A N 1
ATOM 1771 C CA . PHE A 1 238 ? -8.056 -5.857 -32.698 1.00 37.34 238 PHE A CA 1
ATOM 1772 C C . PHE A 1 238 ? -6.918 -6.811 -33.098 1.00 37.34 238 PHE A C 1
ATOM 1774 O O . PHE A 1 238 ? -6.844 -7.944 -32.626 1.00 37.34 238 PHE A O 1
ATOM 1781 N N . ARG A 1 239 ? -6.016 -6.356 -33.978 1.00 31.52 239 ARG A N 1
ATOM 1782 C CA . ARG A 1 239 ? -4.739 -7.026 -34.267 1.00 31.52 239 ARG A CA 1
ATOM 1783 C C . ARG A 1 239 ? -3.599 -6.276 -33.587 1.00 31.52 239 ARG A C 1
ATOM 1785 O O . ARG A 1 239 ? -3.253 -5.170 -33.993 1.00 31.52 239 ARG A O 1
ATOM 1792 N N . MET A 1 240 ? -2.996 -6.893 -32.574 1.00 30.67 240 MET A N 1
ATOM 1793 C CA . MET A 1 240 ? -1.713 -6.451 -32.029 1.00 30.67 240 MET A CA 1
ATOM 1794 C C . MET A 1 240 ? -0.616 -6.965 -32.967 1.00 30.67 240 MET A C 1
ATOM 1796 O O . MET A 1 240 ? -0.293 -8.150 -32.954 1.00 30.67 240 MET A O 1
ATOM 1800 N N . ASN A 1 241 ? -0.077 -6.095 -33.823 1.00 28.09 241 ASN A N 1
ATOM 1801 C CA . ASN A 1 241 ? 1.135 -6.413 -34.575 1.00 28.09 241 ASN A CA 1
ATOM 1802 C C . ASN A 1 241 ? 2.320 -6.391 -33.604 1.00 28.09 241 ASN A C 1
ATOM 1804 O O . ASN A 1 241 ? 2.924 -5.349 -33.365 1.00 28.09 241 ASN A O 1
ATOM 1808 N N . LEU A 1 242 ? 2.623 -7.552 -33.029 1.00 29.77 242 LEU A N 1
ATOM 1809 C CA . LEU A 1 242 ? 3.919 -7.837 -32.431 1.00 29.77 242 LEU A CA 1
ATOM 1810 C C . LEU A 1 242 ? 4.782 -8.452 -33.533 1.00 29.77 242 LEU A C 1
ATOM 1812 O O . LEU A 1 242 ? 4.666 -9.638 -33.832 1.00 29.77 242 LEU A O 1
ATOM 1816 N N . SER A 1 243 ? 5.593 -7.631 -34.193 1.00 28.97 243 SER A N 1
ATOM 1817 C CA . SER A 1 243 ? 6.697 -8.141 -35.005 1.00 28.97 243 SER A CA 1
ATOM 1818 C C . SER A 1 243 ? 7.708 -8.807 -34.067 1.00 28.97 243 SER A C 1
ATOM 1820 O O . SER A 1 243 ? 8.237 -8.134 -33.180 1.00 28.97 243 SER A O 1
ATOM 1822 N N . MET A 1 244 ? 7.879 -10.124 -34.237 1.00 32.41 244 MET A N 1
ATOM 1823 C CA . MET A 1 244 ? 8.931 -10.944 -33.620 1.00 32.41 244 MET A CA 1
ATOM 1824 C C . MET A 1 244 ? 10.317 -10.572 -34.138 1.00 32.41 244 MET A C 1
ATOM 1826 O O . MET A 1 244 ? 10.403 -10.165 -35.318 1.00 32.41 244 MET A O 1
#

Mean predicted aligned error: 7.95 Å

pLDDT: mean 87.97, std 18.37, range [28.09, 98.88]

Secondary structure (DSSP, 8-state):
------PPPS-EEEEEEE--SHHHHHHHHHHHTTT--EEEEESSSSSS--S----EEEHHHHHHHT----TTTEEEEEEEEEE-TTS-EEEEEEEEEEE-HHHHHHHHHHHHHHTT-EEEES--EEEEEEETTEEEEEESS-EEEEEEEEE-S-TT-HHHHHTT---------EEEEEEES---S-SSEEEEEE-TTTSTTSEEEEEEEETTEEEEEEE-TT---------SS--TT-------